Protein AF-A0A815PR39-F1 (afdb_monomer)

Sequence (270 aa):
MPTSNISSSNTIKFVFDDGIAIPYIIRFWVFLASNILSFICCLFVLYHFLFDPNLRRGLHNHVMIIILIICLITELTTIPWVTYLYLYEVVWIQTPIFYCNRPLYYFIPFCAYYSCIYDSAVFSLYEFMTGGILSSVLIGFGSTFLVLRVIIRKRHLQQQQIQWRKHRKMILQLLSVTSLFFILYLPPVILGTAYKLGLPSDVGVQYNTYASLFAYYITFLFPFTCLSTIPQLGTRIKNILRCRWRQQANVVHPEQWASRVPVVSRMNKQ

Secondary structure (DSSP, 8-state):
-------TTTTGGGGS-SS----HHHHHHHHHHHHHHHHHHHHHHHHHHHH-HHHHTSHHHHHHHHHHHHHHHHHHHHHHHHHHHHHH-------TT----SPP-TTSSSTTTT-GGGGSHHHHHHHIIIIIIIHHHHHHHHHHHHHHHHHHHHHHTTT-TTTHHHHHHHHHHHHHHHHHHHHHHHHHHHHHHHHHTT--TTTTHHHHHHHHHHHHHHHHHHHHHHHTT-TTHHHHHHHHHHHHHHHHHTSS-GGGSTT-----------

Mean predicted aligned error: 9.29 Å

Organism: NCBI:txid433720

Nearest PDB structures (foldseek):
  7mta-assembly1_R  TM=6.411E-01  e=2.362E-01  Bos taurus
  6cmo-assembly1_R  TM=4.638E-01  e=6.554E-02  Escherichia coli
  7x9c-assembly1_R  TM=4.173E-01  e=1.939E-01  Homo sapiens

pLDDT: mean 80.35, std 13.55, range [43.88, 96.88]

Radius of gyration: 29.01 Å; Cα contacts (8 Å, |Δi|>4): 139; chains: 1; bounding box: 107×72×62 Å

Structure (mmCIF, N/CA/C/O backbone):
data_AF-A0A815PR39-F1
#
_entry.id   AF-A0A815PR39-F1
#
loop_
_atom_site.group_PDB
_atom_site.id
_atom_site.type_symbol
_atom_site.label_atom_id
_atom_site.label_alt_id
_atom_site.label_comp_id
_atom_site.label_asym_id
_atom_site.label_entity_id
_atom_site.label_seq_id
_atom_site.pdbx_PDB_ins_code
_atom_site.Cartn_x
_atom_site.Cartn_y
_atom_site.Cartn_z
_atom_site.occupancy
_atom_site.B_iso_or_equiv
_atom_site.auth_seq_id
_atom_site.auth_comp_id
_atom_site.auth_asym_id
_atom_site.auth_atom_id
_atom_site.pdbx_PDB_model_num
ATOM 1 N N . MET A 1 1 ? 36.003 -17.959 -31.874 1.00 45.28 1 MET A N 1
ATOM 2 C CA . MET A 1 1 ? 34.584 -18.001 -31.458 1.00 45.28 1 MET A CA 1
ATOM 3 C C . MET A 1 1 ? 33.907 -16.751 -32.000 1.00 45.28 1 MET A C 1
ATOM 5 O O . MET A 1 1 ? 34.420 -15.673 -31.728 1.00 45.28 1 MET A O 1
ATOM 9 N N . PRO A 1 2 ? 32.860 -16.872 -32.830 1.00 43.88 2 PRO A N 1
ATOM 10 C CA . PRO A 1 2 ? 32.236 -15.727 -33.478 1.00 43.88 2 PRO A CA 1
ATOM 11 C C . PRO A 1 2 ? 31.328 -14.984 -32.492 1.00 43.88 2 PRO A C 1
ATOM 13 O O . PRO A 1 2 ? 30.408 -15.554 -31.913 1.00 43.88 2 PRO A O 1
ATOM 16 N N . THR A 1 3 ? 31.603 -13.697 -32.310 1.00 53.22 3 THR A N 1
ATOM 17 C CA . THR A 1 3 ? 30.747 -12.734 -31.617 1.00 53.22 3 THR A CA 1
ATOM 18 C C . THR A 1 3 ? 29.551 -12.414 -32.508 1.00 53.22 3 THR A C 1
ATOM 20 O O . THR A 1 3 ? 29.637 -11.588 -33.418 1.00 53.22 3 THR A O 1
ATOM 23 N N . SER A 1 4 ? 28.433 -13.100 -32.284 1.00 53.97 4 SER A N 1
ATOM 24 C CA . SER A 1 4 ? 27.158 -12.759 -32.905 1.00 53.97 4 SER A CA 1
ATOM 25 C C . SER A 1 4 ? 26.639 -11.449 -32.306 1.00 53.97 4 SER A C 1
ATOM 27 O O . SER A 1 4 ? 26.069 -11.436 -31.214 1.00 53.97 4 SER A O 1
ATOM 29 N N . ASN A 1 5 ? 26.844 -10.348 -33.030 1.00 53.16 5 ASN A N 1
ATOM 30 C CA . ASN A 1 5 ? 26.192 -9.062 -32.795 1.00 53.16 5 ASN A CA 1
ATOM 31 C C . ASN A 1 5 ? 24.695 -9.202 -33.101 1.00 53.16 5 ASN A C 1
ATOM 33 O O . ASN A 1 5 ? 24.234 -8.896 -34.198 1.00 53.16 5 ASN A O 1
ATOM 37 N N . ILE A 1 6 ? 23.942 -9.737 -32.142 1.00 54.34 6 ILE A N 1
ATOM 38 C CA . ILE A 1 6 ? 22.488 -9.837 -32.230 1.00 54.34 6 ILE A CA 1
ATOM 39 C C . ILE A 1 6 ? 21.919 -8.443 -31.975 1.00 54.34 6 ILE A C 1
ATOM 41 O O . ILE A 1 6 ? 22.106 -7.855 -30.912 1.00 54.34 6 ILE A O 1
ATOM 45 N N . SER A 1 7 ? 21.222 -7.923 -32.981 1.00 53.59 7 SER A N 1
ATOM 46 C CA . SER A 1 7 ? 20.451 -6.683 -32.983 1.00 53.59 7 SER A CA 1
ATOM 47 C C . SER A 1 7 ? 19.262 -6.749 -32.008 1.00 53.59 7 SER A C 1
ATOM 49 O O . SER A 1 7 ? 18.104 -6.800 -32.417 1.00 53.59 7 SER A O 1
ATOM 51 N N . SER A 1 8 ? 19.532 -6.747 -30.706 1.00 57.50 8 SER A N 1
ATOM 52 C CA . SER A 1 8 ? 18.538 -6.796 -29.621 1.00 57.50 8 SER A CA 1
ATOM 53 C C . SER A 1 8 ? 17.759 -5.486 -29.419 1.00 57.50 8 SER A C 1
ATOM 55 O O . SER A 1 8 ? 16.839 -5.431 -28.608 1.00 57.50 8 SER A O 1
ATOM 57 N N . SER A 1 9 ? 18.072 -4.437 -30.188 1.00 54.59 9 SER A N 1
ATOM 58 C CA . SER A 1 9 ? 17.423 -3.122 -30.067 1.00 54.59 9 SER A CA 1
ATOM 59 C C . SER A 1 9 ? 16.027 -3.050 -30.714 1.00 54.59 9 SER A C 1
ATOM 61 O O . SER A 1 9 ? 15.207 -2.225 -30.319 1.00 54.59 9 SER A O 1
ATOM 63 N N . ASN A 1 10 ? 15.708 -3.931 -31.673 1.00 54.38 10 ASN A N 1
ATOM 64 C CA . ASN A 1 10 ? 14.429 -3.869 -32.400 1.00 54.38 10 ASN A CA 1
ATOM 65 C C . ASN A 1 10 ? 13.302 -4.693 -31.754 1.00 54.38 10 ASN A C 1
ATOM 67 O O . ASN A 1 10 ? 12.133 -4.419 -32.010 1.00 54.38 10 ASN A O 1
ATOM 71 N N . THR A 1 11 ? 13.616 -5.660 -30.888 1.00 53.19 11 THR A N 1
ATOM 72 C CA . THR A 1 11 ? 12.606 -6.571 -30.319 1.00 53.19 11 THR A CA 1
ATOM 73 C C . THR A 1 11 ? 11.867 -5.974 -29.116 1.00 53.19 11 THR A C 1
ATOM 75 O O . THR A 1 11 ? 10.718 -6.321 -28.870 1.00 53.19 11 THR A O 1
ATOM 78 N N . ILE A 1 12 ? 12.475 -5.028 -28.388 1.00 53.72 12 ILE A N 1
ATOM 79 C CA . ILE A 1 12 ? 11.855 -4.427 -27.189 1.00 53.72 12 ILE A CA 1
ATOM 80 C C . ILE A 1 12 ? 10.767 -3.401 -27.558 1.00 53.72 12 ILE A C 1
ATOM 82 O O . ILE A 1 12 ? 9.824 -3.207 -26.794 1.00 53.72 12 ILE A O 1
ATOM 86 N N . LYS A 1 13 ? 10.833 -2.790 -28.753 1.00 52.19 13 LYS A N 1
ATOM 87 C CA . LYS A 1 13 ? 9.798 -1.849 -29.220 1.00 52.19 13 LYS A CA 1
ATOM 88 C C . LYS A 1 13 ? 8.432 -2.507 -29.454 1.00 52.19 13 LYS A C 1
ATOM 90 O O . LYS A 1 13 ? 7.426 -1.829 -29.320 1.00 52.19 13 LYS A O 1
ATOM 95 N N . PHE A 1 14 ? 8.383 -3.809 -29.742 1.00 48.28 14 PHE A N 1
ATOM 96 C CA . PHE A 1 14 ? 7.149 -4.484 -30.162 1.00 48.28 14 PHE A CA 1
ATOM 97 C C . PHE A 1 14 ? 6.220 -4.938 -29.025 1.00 48.28 14 PHE A C 1
ATOM 99 O O . PHE A 1 14 ? 5.083 -5.296 -29.296 1.00 48.28 14 PHE A O 1
ATOM 106 N N . VAL A 1 15 ? 6.653 -4.920 -27.760 1.00 55.50 15 VAL A N 1
ATOM 107 C CA . VAL A 1 15 ? 5.851 -5.470 -26.641 1.00 55.50 15 VAL A CA 1
ATOM 108 C C . VAL A 1 15 ? 4.961 -4.416 -25.955 1.00 55.50 15 VAL A C 1
ATOM 110 O O . VAL A 1 15 ? 4.147 -4.754 -25.099 1.00 55.50 15 VAL A O 1
ATOM 113 N N . PHE A 1 16 ? 5.083 -3.135 -26.322 1.00 56.03 16 PHE A N 1
ATOM 114 C CA . PHE A 1 16 ? 4.348 -2.034 -25.679 1.00 56.03 16 PHE A CA 1
ATOM 115 C C . PHE A 1 16 ? 3.345 -1.301 -26.590 1.00 56.03 16 PHE A C 1
ATOM 117 O O . PHE A 1 16 ? 2.686 -0.382 -26.107 1.00 56.03 16 PHE A O 1
ATOM 124 N N . ASP A 1 17 ? 3.188 -1.708 -27.855 1.00 56.34 17 ASP 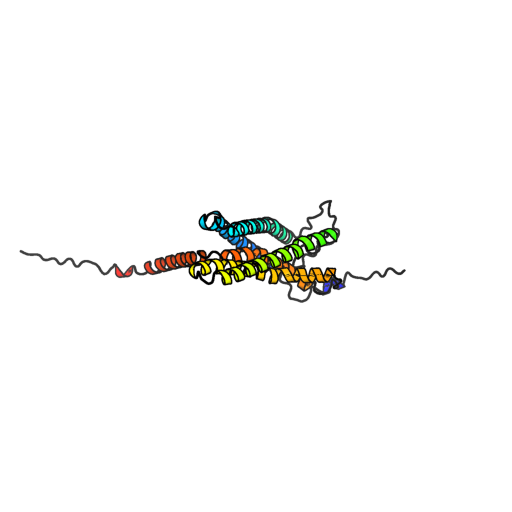A N 1
ATOM 125 C CA . ASP A 1 17 ? 2.319 -1.023 -28.834 1.00 56.34 17 ASP A CA 1
ATOM 126 C C . ASP A 1 17 ? 0.848 -1.505 -28.845 1.00 56.34 17 ASP A C 1
ATOM 128 O O . ASP A 1 17 ? 0.009 -0.945 -29.550 1.00 56.34 17 ASP A O 1
ATOM 132 N N . ASP A 1 18 ? 0.477 -2.483 -28.012 1.00 56.75 18 ASP A N 1
ATOM 133 C CA . ASP A 1 18 ? -0.888 -3.027 -27.976 1.00 56.75 18 ASP A CA 1
ATOM 134 C C . ASP A 1 18 ? -1.840 -2.179 -27.106 1.00 56.75 18 ASP A C 1
ATOM 136 O O . ASP A 1 18 ? -2.262 -2.584 -26.024 1.00 56.75 18 ASP A O 1
ATOM 140 N N . GLY A 1 19 ? -2.169 -0.967 -27.567 1.00 61.22 19 GLY A N 1
ATOM 141 C CA . GLY A 1 19 ? -3.478 -0.289 -27.437 1.00 61.22 19 GLY A CA 1
ATOM 142 C C . GLY A 1 19 ? -4.137 -0.013 -26.066 1.00 61.22 19 GLY A C 1
ATOM 143 O O . GLY A 1 19 ? -5.121 0.725 -26.033 1.00 61.22 19 GLY A O 1
ATOM 144 N N . ILE A 1 20 ? -3.658 -0.546 -24.936 1.00 71.12 20 ILE A N 1
ATOM 145 C CA . ILE A 1 20 ? -4.308 -0.440 -23.605 1.00 71.12 20 ILE A CA 1
ATOM 146 C C . ILE A 1 20 ? -3.321 0.083 -22.544 1.00 71.12 20 ILE A C 1
ATOM 148 O O . ILE A 1 20 ? -3.423 -0.173 -21.341 1.00 71.12 20 ILE A O 1
ATOM 152 N N . ALA A 1 21 ? -2.324 0.861 -22.957 1.00 76.31 21 ALA A N 1
ATOM 153 C CA . ALA A 1 21 ? -1.505 1.596 -22.006 1.00 76.31 21 ALA A CA 1
ATOM 154 C C . ALA A 1 21 ? -2.300 2.807 -21.487 1.00 76.31 21 ALA A C 1
ATOM 156 O O . ALA A 1 21 ? -2.490 3.787 -22.199 1.00 76.31 21 ALA A O 1
ATOM 157 N N . ILE A 1 22 ? -2.766 2.757 -20.228 1.00 81.00 22 ILE A N 1
ATOM 158 C CA . ILE A 1 22 ? -3.386 3.927 -19.572 1.00 81.00 22 ILE A CA 1
ATOM 159 C C . ILE A 1 22 ? -2.425 5.128 -19.698 1.00 81.00 22 ILE A C 1
ATOM 161 O O . ILE A 1 22 ? -1.282 4.997 -19.246 1.00 81.00 22 ILE A O 1
ATOM 165 N N . PRO A 1 23 ? -2.858 6.274 -20.255 1.00 84.75 23 PRO A N 1
ATOM 166 C CA . PRO A 1 23 ? -2.023 7.460 -20.400 1.00 84.75 23 PRO A CA 1
ATOM 167 C C . PRO A 1 23 ? -1.362 7.873 -19.081 1.00 84.75 23 PRO A C 1
ATOM 169 O O . PRO A 1 23 ? -2.007 7.867 -18.028 1.00 84.75 23 PRO A O 1
ATOM 172 N N . TYR A 1 24 ? -0.087 8.270 -19.138 1.00 80.69 24 TYR A N 1
ATOM 173 C CA . TYR A 1 24 ? 0.694 8.661 -17.956 1.00 80.69 24 TYR A CA 1
ATOM 174 C C . TYR A 1 24 ? -0.002 9.762 -17.142 1.00 80.69 24 TYR A C 1
ATOM 176 O O . TYR A 1 24 ? -0.041 9.694 -15.916 1.00 80.69 24 TYR A O 1
ATOM 184 N N . ILE A 1 25 ? -0.639 10.718 -17.827 1.00 84.94 25 ILE A N 1
ATOM 185 C CA . ILE A 1 25 ? -1.375 11.818 -17.206 1.00 84.94 25 ILE A CA 1
ATOM 186 C C . ILE A 1 25 ? -2.528 11.306 -16.333 1.00 84.94 25 ILE A C 1
ATOM 188 O O . ILE A 1 25 ? -2.707 11.767 -15.210 1.00 84.94 25 ILE A O 1
ATOM 192 N N . ILE A 1 26 ? -3.266 10.290 -16.793 1.00 88.38 26 ILE A N 1
ATOM 193 C CA . ILE A 1 26 ? -4.368 9.696 -16.027 1.00 88.38 26 ILE A CA 1
ATOM 194 C C . ILE A 1 26 ? -3.811 8.960 -14.807 1.00 88.38 26 ILE A C 1
ATOM 196 O O . ILE A 1 26 ? -4.327 9.135 -13.705 1.00 88.38 26 ILE A O 1
ATOM 200 N N . ARG A 1 27 ? -2.731 8.182 -14.974 1.00 84.06 27 ARG A N 1
ATOM 201 C CA . ARG A 1 27 ? -2.076 7.476 -13.856 1.00 84.06 27 ARG A CA 1
ATOM 202 C C . ARG A 1 27 ? -1.617 8.451 -12.776 1.00 84.06 27 ARG A C 1
ATOM 204 O O . ARG A 1 27 ? -1.904 8.224 -11.604 1.00 84.06 27 ARG A O 1
ATOM 211 N N . PHE A 1 28 ? -0.966 9.540 -13.179 1.00 86.38 28 PHE A N 1
ATOM 212 C CA . PHE A 1 28 ? -0.505 10.597 -12.285 1.00 86.38 28 PHE A CA 1
ATOM 213 C C . PHE A 1 28 ? -1.657 11.184 -11.463 1.00 86.38 28 PHE A C 1
ATOM 215 O O . PHE A 1 28 ? -1.599 11.174 -10.235 1.00 86.38 28 PHE A O 1
ATOM 222 N N . TRP A 1 29 ? -2.734 11.632 -12.118 1.00 91.06 29 TRP A N 1
ATOM 223 C CA . TRP A 1 29 ? -3.866 12.248 -11.418 1.00 91.06 29 TRP A CA 1
ATOM 224 C C . TRP A 1 29 ? -4.611 11.266 -10.515 1.00 91.06 29 TRP A C 1
ATOM 226 O O . TRP A 1 29 ? -4.984 11.633 -9.402 1.00 91.06 29 TRP A O 1
ATOM 236 N N . VAL A 1 30 ? -4.796 10.015 -10.950 1.00 90.12 30 VAL A N 1
ATOM 237 C CA . VAL A 1 30 ? -5.419 8.970 -10.122 1.00 90.12 30 VAL A CA 1
ATOM 238 C C . VAL A 1 30 ? -4.572 8.688 -8.881 1.00 90.12 30 VAL A C 1
ATOM 240 O O . VAL A 1 30 ? -5.118 8.596 -7.778 1.00 90.12 30 VAL A O 1
ATOM 243 N N . PHE A 1 31 ? -3.250 8.594 -9.032 1.00 87.19 31 PHE A N 1
ATOM 244 C CA . PHE A 1 31 ? -2.329 8.356 -7.921 1.00 87.19 31 PHE A CA 1
ATOM 245 C C . PHE A 1 31 ? -2.301 9.540 -6.949 1.00 87.19 31 PHE A C 1
ATOM 247 O O . PHE A 1 31 ? -2.437 9.346 -5.742 1.00 87.19 31 PHE A O 1
ATOM 254 N N . LEU A 1 32 ? -2.218 10.768 -7.469 1.00 91.06 32 LEU A N 1
ATOM 255 C CA . LEU A 1 32 ? -2.229 11.995 -6.674 1.00 91.06 32 LEU A CA 1
ATOM 256 C C . LEU A 1 32 ? -3.544 12.161 -5.900 1.00 91.06 32 LEU A C 1
ATOM 258 O O . LEU A 1 32 ? -3.524 12.409 -4.696 1.00 91.06 32 LEU A O 1
ATOM 262 N N . ALA A 1 33 ? -4.689 11.974 -6.561 1.00 94.06 33 ALA A N 1
ATOM 263 C CA . ALA A 1 33 ? -5.996 12.060 -5.913 1.00 94.06 33 ALA A CA 1
ATOM 264 C C . ALA A 1 33 ? -6.164 10.985 -4.826 1.00 94.06 33 ALA A C 1
ATOM 266 O O . ALA A 1 33 ? -6.628 11.287 -3.723 1.00 94.06 33 ALA A O 1
ATOM 267 N N . SER A 1 34 ? -5.737 9.748 -5.108 1.00 92.94 34 SER A N 1
ATOM 268 C CA . SER A 1 34 ? -5.759 8.647 -4.134 1.00 92.94 34 SER A CA 1
ATOM 269 C C . SER A 1 34 ? -4.857 8.937 -2.935 1.00 92.94 34 SER A C 1
ATOM 271 O O . SER A 1 34 ? -5.259 8.689 -1.799 1.00 92.94 34 SER A O 1
ATOM 273 N N . ASN A 1 35 ? -3.677 9.520 -3.163 1.00 92.06 35 ASN A N 1
ATOM 274 C CA . ASN A 1 35 ? -2.763 9.910 -2.097 1.00 92.06 35 ASN A CA 1
ATOM 275 C C . ASN A 1 35 ? -3.337 11.016 -1.212 1.00 92.06 35 ASN A C 1
ATOM 277 O O . ASN A 1 35 ? -3.326 10.861 0.004 1.00 92.06 35 ASN A O 1
ATOM 281 N N . ILE A 1 36 ? -3.887 12.088 -1.790 1.00 95.19 36 ILE A N 1
ATOM 282 C CA . ILE A 1 36 ? -4.497 13.178 -1.012 1.00 95.19 36 ILE A CA 1
ATOM 283 C C . ILE A 1 36 ? -5.632 12.632 -0.140 1.00 95.19 36 ILE A C 1
ATOM 285 O O . ILE A 1 36 ? -5.710 12.938 1.052 1.00 95.19 36 ILE A O 1
ATOM 289 N N . LEU A 1 37 ? -6.500 11.793 -0.713 1.00 95.94 37 LEU A N 1
ATOM 290 C CA . LEU A 1 37 ? -7.618 11.211 0.023 1.00 95.94 37 LEU A CA 1
ATOM 291 C C . LEU A 1 37 ? -7.136 10.273 1.141 1.00 95.94 37 LEU A C 1
ATOM 293 O O . LEU A 1 37 ? -7.650 10.343 2.261 1.00 95.94 37 LEU A O 1
ATOM 297 N N . SER A 1 38 ? -6.143 9.430 0.851 1.00 95.50 38 SER A N 1
ATOM 298 C CA . SER A 1 38 ? -5.523 8.536 1.832 1.00 95.50 38 SER A CA 1
ATOM 299 C C . SER A 1 38 ? -4.864 9.312 2.970 1.00 95.50 38 SER A C 1
ATOM 301 O O . SER A 1 38 ? -5.138 9.034 4.136 1.00 95.50 38 SER A O 1
ATOM 303 N N . PHE A 1 39 ? -4.107 10.361 2.649 1.00 95.75 39 PHE A N 1
ATOM 304 C CA . PHE A 1 39 ? -3.417 11.214 3.611 1.00 95.75 39 PHE A CA 1
ATOM 305 C C . PHE A 1 39 ? -4.396 11.909 4.562 1.00 95.75 39 PHE A C 1
ATOM 307 O O . PHE A 1 39 ? -4.245 11.838 5.785 1.00 95.75 39 PHE A O 1
ATOM 314 N N . ILE A 1 40 ? -5.459 12.517 4.021 1.00 96.69 40 ILE A N 1
ATOM 315 C CA . ILE A 1 40 ? -6.527 13.130 4.827 1.00 96.69 40 ILE A CA 1
ATOM 316 C C . ILE A 1 40 ? -7.181 12.075 5.729 1.00 96.69 40 ILE A C 1
ATOM 318 O O . ILE A 1 40 ? -7.402 12.324 6.919 1.00 96.69 40 ILE A O 1
ATOM 322 N N . CYS A 1 41 ? -7.467 10.886 5.191 1.00 96.31 41 CYS A N 1
ATOM 323 C CA . CYS A 1 41 ? -8.029 9.784 5.967 1.00 96.31 41 CYS A CA 1
ATOM 324 C C . CYS A 1 41 ? -7.074 9.332 7.082 1.00 96.31 41 CYS A C 1
ATOM 326 O O . CYS A 1 41 ? -7.510 9.123 8.215 1.00 96.31 41 CYS A O 1
ATOM 328 N N . CYS A 1 42 ? -5.779 9.212 6.794 1.00 96.12 42 CYS A N 1
ATOM 329 C CA . CYS A 1 42 ? -4.760 8.806 7.751 1.00 96.12 42 CYS A CA 1
ATOM 330 C C . CYS A 1 42 ? -4.645 9.822 8.891 1.00 96.12 42 CYS A C 1
ATOM 332 O O . CYS A 1 42 ? -4.736 9.433 10.056 1.00 96.12 42 CYS A O 1
ATOM 334 N N . LEU A 1 43 ? -4.560 11.120 8.578 1.00 96.88 43 LEU A N 1
ATOM 335 C CA . LEU A 1 43 ? -4.551 12.189 9.581 1.00 96.88 43 LEU A CA 1
ATOM 336 C C . LEU A 1 43 ? -5.812 12.174 10.446 1.00 96.88 43 LEU A C 1
ATOM 338 O O . LEU A 1 43 ? -5.718 12.279 11.668 1.00 96.88 43 LEU A O 1
ATOM 342 N N . PHE A 1 44 ? -6.986 12.005 9.837 1.00 95.81 44 PHE A N 1
ATOM 343 C CA . PHE A 1 44 ? -8.250 11.937 10.567 1.00 95.81 44 PHE A CA 1
ATOM 344 C C . PHE A 1 44 ? -8.298 10.744 11.533 1.00 95.81 44 PHE A C 1
ATOM 346 O O . PHE A 1 44 ? -8.659 10.891 12.705 1.00 95.81 44 PHE A O 1
ATOM 353 N N . VAL A 1 45 ? -7.921 9.555 11.055 1.00 94.81 45 VAL A N 1
ATOM 354 C CA . VAL A 1 45 ? -7.902 8.331 11.863 1.00 94.81 45 VAL A CA 1
ATOM 355 C C . VAL A 1 45 ? -6.869 8.453 12.983 1.00 94.81 45 VAL A C 1
ATOM 357 O O . VAL A 1 45 ? -7.191 8.179 14.141 1.00 94.81 45 VAL A O 1
ATOM 360 N N . LEU A 1 46 ? -5.658 8.914 12.669 1.00 95.56 46 LEU A N 1
ATOM 361 C CA . LEU A 1 46 ? -4.585 9.114 13.638 1.00 95.56 46 LEU A CA 1
ATOM 362 C C . LEU A 1 46 ? -4.983 10.141 14.705 1.00 95.56 46 LEU A C 1
ATOM 364 O O . LEU A 1 46 ? -4.830 9.868 15.894 1.00 95.56 46 LEU A O 1
ATOM 368 N N . TYR A 1 47 ? -5.578 11.268 14.304 1.00 95.56 47 TYR A N 1
ATOM 369 C CA . TYR A 1 47 ? -6.146 12.253 15.223 1.00 95.56 47 TYR A CA 1
ATOM 370 C C . TYR A 1 47 ? -7.157 11.597 16.170 1.00 95.56 47 TYR A C 1
ATOM 372 O O . TYR A 1 47 ? -7.048 11.731 17.387 1.00 95.56 47 TYR A O 1
ATOM 380 N N . HIS A 1 48 ? -8.102 10.810 15.651 1.00 93.44 48 HIS A N 1
ATOM 381 C CA . HIS A 1 48 ? -9.099 10.159 16.498 1.00 93.44 48 HIS A CA 1
ATOM 382 C C . HIS A 1 48 ? -8.476 9.147 17.479 1.00 93.44 48 HIS A C 1
ATOM 384 O O . HIS A 1 48 ? -8.918 9.048 18.627 1.00 93.44 48 HIS A O 1
ATOM 390 N N . PHE A 1 49 ? -7.463 8.386 17.060 1.00 92.56 49 PHE A N 1
ATOM 391 C CA . PHE A 1 49 ? -6.770 7.442 17.943 1.00 92.56 49 PHE A CA 1
ATOM 392 C C . PHE A 1 49 ? -5.922 8.137 19.009 1.00 92.56 49 PHE A C 1
ATOM 394 O O . PHE A 1 49 ? -5.848 7.653 20.141 1.00 92.56 49 PHE A O 1
ATOM 401 N N . LEU A 1 50 ? -5.294 9.261 18.663 1.00 94.62 50 LEU A N 1
ATOM 402 C CA . LEU A 1 50 ? -4.507 10.042 19.604 1.00 94.62 50 LEU A CA 1
ATOM 403 C C . LEU A 1 50 ? -5.424 10.749 20.601 1.00 94.62 50 LEU A C 1
ATOM 405 O O . LEU A 1 50 ? -5.247 10.571 21.800 1.00 94.62 50 LEU A O 1
ATOM 409 N N . PHE A 1 51 ? -6.426 11.501 20.159 1.00 95.31 51 PHE A N 1
ATOM 410 C CA . PHE A 1 51 ? -7.187 12.382 21.049 1.00 95.31 51 PHE A CA 1
ATOM 411 C C . PHE A 1 51 ? -8.300 11.695 21.851 1.00 95.31 51 PHE A C 1
ATOM 413 O O . PHE A 1 51 ? -8.710 12.249 22.868 1.00 95.31 51 PHE A O 1
ATOM 420 N N . ASP A 1 52 ? -8.764 10.494 21.482 1.00 92.06 52 ASP A N 1
ATOM 421 C CA . ASP A 1 52 ? -9.743 9.766 22.300 1.00 92.06 52 ASP A CA 1
ATOM 422 C C . ASP A 1 52 ? -9.044 8.905 23.378 1.00 92.06 52 ASP A C 1
ATOM 424 O O . ASP A 1 52 ? -8.465 7.852 23.070 1.00 92.06 52 ASP A O 1
ATOM 428 N N . PRO A 1 53 ? -9.110 9.293 24.669 1.00 91.94 53 PRO A N 1
ATOM 429 C CA . PRO A 1 53 ? -8.443 8.563 25.745 1.00 91.94 53 PRO A CA 1
ATOM 430 C C . PRO A 1 53 ? -9.006 7.148 25.934 1.00 91.94 53 PRO A C 1
ATOM 432 O O . PRO A 1 53 ? -8.298 6.268 26.430 1.00 91.94 53 PRO A O 1
ATOM 435 N N . ASN A 1 54 ? -10.254 6.894 25.525 1.00 89.50 54 ASN A N 1
ATOM 436 C CA . ASN A 1 54 ? -10.859 5.568 25.633 1.00 89.50 54 ASN A CA 1
ATOM 437 C C . ASN A 1 54 ? -10.308 4.609 24.578 1.00 89.50 54 ASN A C 1
ATOM 439 O O . ASN A 1 54 ? -10.183 3.411 24.847 1.00 89.50 54 ASN A O 1
ATOM 443 N N . LEU A 1 55 ? -9.967 5.120 23.390 1.00 86.62 55 LEU A N 1
ATOM 444 C CA . LEU A 1 55 ? -9.289 4.326 22.370 1.00 86.62 55 LEU A CA 1
ATOM 445 C C . LEU A 1 55 ? -7.837 4.078 22.783 1.00 86.62 55 LEU A C 1
ATOM 447 O O . LEU A 1 55 ? -7.371 2.946 22.687 1.00 86.62 55 LEU A O 1
ATOM 451 N N . ARG A 1 56 ? -7.133 5.071 23.328 1.00 89.44 56 ARG A N 1
ATOM 452 C CA . ARG A 1 56 ? -5.705 4.917 23.645 1.00 89.44 56 ARG A CA 1
ATOM 453 C C . ARG A 1 56 ? -5.395 3.786 24.638 1.00 89.44 56 ARG A C 1
ATOM 455 O O . ARG A 1 56 ? -4.369 3.144 24.507 1.00 89.44 56 ARG A O 1
ATOM 462 N N . ARG A 1 57 ? -6.287 3.474 25.587 1.00 89.94 57 ARG A N 1
ATOM 463 C CA . ARG A 1 57 ? -6.045 2.440 26.623 1.00 89.94 57 ARG A CA 1
ATOM 464 C C . ARG A 1 57 ? -5.943 0.999 26.096 1.00 89.94 57 ARG A C 1
ATOM 466 O O . ARG A 1 57 ? -5.545 0.107 26.840 1.00 89.94 57 ARG A O 1
ATOM 473 N N . GLY A 1 58 ? -6.341 0.728 24.853 1.00 85.56 58 GLY A N 1
ATOM 474 C CA . GLY A 1 58 ? -6.253 -0.615 24.276 1.00 85.56 58 GLY A CA 1
ATOM 475 C C . GLY A 1 58 ? -4.870 -0.898 23.689 1.00 85.56 58 GLY A C 1
ATOM 476 O O . GLY A 1 58 ? -4.467 -0.211 22.759 1.00 85.56 58 GLY A O 1
ATOM 477 N N . LEU A 1 59 ? -4.191 -1.967 24.130 1.00 80.25 59 LEU A N 1
ATOM 478 C CA . LEU A 1 59 ? -2.886 -2.380 23.577 1.00 80.25 59 LEU A CA 1
ATOM 479 C C . LEU A 1 59 ? -2.901 -2.502 22.043 1.00 80.25 59 LEU A C 1
ATOM 481 O O . LEU A 1 59 ? -1.978 -2.061 21.367 1.00 80.25 59 LEU A O 1
ATOM 485 N N . HIS A 1 60 ? -3.978 -3.052 21.477 1.00 82.12 60 HIS A N 1
ATOM 486 C CA . HIS A 1 60 ? -4.117 -3.156 20.025 1.00 82.12 60 HIS A CA 1
ATOM 487 C C . HIS A 1 60 ? -4.123 -1.789 19.329 1.00 82.12 60 HIS A C 1
ATOM 489 O O . HIS A 1 60 ? -3.554 -1.645 18.250 1.00 82.12 60 HIS A O 1
ATOM 495 N N . ASN A 1 61 ? -4.713 -0.778 19.964 1.00 87.31 61 ASN A N 1
ATOM 496 C CA . ASN A 1 61 ? -4.803 0.556 19.388 1.00 87.31 61 ASN A CA 1
ATOM 497 C C . ASN A 1 61 ? -3.421 1.219 19.320 1.00 87.31 61 ASN A C 1
ATOM 499 O O . ASN A 1 61 ? -3.172 1.957 18.377 1.00 87.31 61 ASN A O 1
ATOM 503 N N . HIS A 1 62 ? -2.488 0.885 20.221 1.00 90.56 62 HIS A N 1
ATOM 504 C CA . HIS A 1 62 ? -1.092 1.321 20.100 1.00 90.56 62 HIS A CA 1
ATOM 505 C C . HIS A 1 62 ? -0.404 0.751 18.859 1.00 90.56 62 HIS A C 1
ATOM 507 O O . HIS A 1 62 ? 0.252 1.495 18.137 1.00 90.56 62 HIS A O 1
ATOM 513 N N . VAL A 1 63 ? -0.593 -0.542 18.572 1.00 87.56 63 VAL A N 1
ATOM 514 C CA . VAL A 1 63 ? -0.046 -1.159 17.352 1.00 87.56 63 VAL A CA 1
ATOM 515 C C . VAL A 1 63 ? -0.621 -0.475 16.111 1.00 87.56 63 VAL A C 1
ATOM 517 O O . VAL A 1 63 ? 0.130 -0.121 15.209 1.00 87.56 63 VAL A O 1
ATOM 520 N N . MET A 1 64 ? -1.930 -0.204 16.092 1.00 89.38 64 MET A N 1
ATOM 521 C CA . MET A 1 64 ? -2.558 0.528 14.988 1.00 89.38 64 MET A CA 1
ATOM 522 C C . MET A 1 64 ? -2.008 1.951 14.836 1.00 89.38 64 MET A C 1
ATOM 524 O O . MET A 1 64 ? -1.767 2.375 13.713 1.00 89.38 64 MET A O 1
ATOM 528 N N . ILE A 1 65 ? -1.772 2.672 15.939 1.00 92.81 65 ILE A N 1
ATOM 529 C CA . ILE A 1 65 ? -1.159 4.011 15.917 1.00 92.81 65 ILE A CA 1
ATOM 530 C C . ILE A 1 65 ? 0.246 3.952 15.311 1.00 92.81 65 ILE A C 1
ATOM 532 O O . ILE A 1 65 ? 0.553 4.755 14.437 1.00 92.81 65 ILE A O 1
ATOM 536 N N . ILE A 1 66 ? 1.080 2.997 15.735 1.00 91.12 66 ILE A N 1
ATOM 537 C CA . ILE A 1 66 ? 2.443 2.839 15.207 1.00 91.12 66 ILE A CA 1
ATOM 538 C C . ILE A 1 66 ? 2.400 2.543 13.705 1.00 91.12 66 ILE A C 1
ATOM 540 O O . ILE A 1 66 ? 3.103 3.199 12.941 1.00 91.12 66 ILE A O 1
ATOM 544 N N . ILE A 1 67 ? 1.541 1.614 13.270 1.00 89.75 67 ILE A N 1
ATOM 545 C CA . ILE A 1 67 ? 1.399 1.289 11.844 1.00 89.75 67 ILE A CA 1
ATOM 546 C C . ILE A 1 67 ? 0.914 2.514 11.056 1.00 89.75 67 ILE A C 1
ATOM 548 O O . ILE A 1 67 ? 1.478 2.809 10.011 1.00 89.75 67 ILE A O 1
ATOM 552 N N . LEU A 1 68 ? -0.066 3.271 11.562 1.00 92.38 68 LEU A N 1
ATOM 553 C CA . LEU A 1 68 ? -0.546 4.496 10.907 1.00 92.38 68 LEU A CA 1
ATOM 554 C C . LEU A 1 68 ? 0.538 5.577 10.805 1.00 92.38 68 LEU A C 1
ATOM 556 O O . LEU A 1 68 ? 0.607 6.256 9.787 1.00 92.38 68 LEU A O 1
ATOM 560 N N . ILE A 1 69 ? 1.396 5.731 11.819 1.00 93.69 69 ILE A N 1
ATOM 561 C CA . ILE A 1 69 ? 2.536 6.660 11.765 1.00 93.69 69 ILE A CA 1
ATOM 562 C C . ILE A 1 69 ? 3.538 6.214 10.698 1.00 93.69 69 ILE A C 1
ATOM 564 O O . ILE A 1 69 ? 3.991 7.043 9.914 1.00 93.69 69 ILE A O 1
ATOM 568 N N . ILE A 1 70 ? 3.856 4.918 10.633 1.00 89.75 70 ILE A N 1
ATOM 569 C CA . ILE A 1 70 ? 4.736 4.373 9.592 1.00 89.75 70 ILE A CA 1
ATOM 570 C C . ILE A 1 70 ? 4.124 4.622 8.209 1.00 89.75 70 ILE A C 1
ATOM 572 O O . ILE A 1 70 ? 4.806 5.168 7.348 1.00 89.75 70 ILE A O 1
ATOM 576 N N . CYS A 1 71 ? 2.835 4.319 8.017 1.00 91.25 71 CYS A N 1
ATOM 577 C CA . CYS A 1 71 ? 2.125 4.606 6.769 1.00 91.25 71 CYS A CA 1
ATOM 578 C C . CYS A 1 71 ? 2.186 6.094 6.409 1.00 91.25 71 CYS A C 1
ATOM 580 O O . CYS A 1 71 ? 2.480 6.418 5.265 1.00 91.25 71 CYS A O 1
ATOM 582 N N . LEU A 1 72 ? 1.975 6.994 7.373 1.00 93.75 72 LEU A N 1
ATOM 583 C CA . LEU A 1 72 ? 2.049 8.438 7.151 1.00 93.75 72 LEU A CA 1
ATOM 584 C C . LEU A 1 72 ? 3.453 8.881 6.713 1.00 93.75 72 LEU A C 1
ATOM 586 O O . LEU A 1 72 ? 3.582 9.692 5.800 1.00 93.75 72 LEU A O 1
ATOM 590 N N . ILE A 1 73 ? 4.507 8.338 7.331 1.00 92.38 73 ILE A N 1
ATOM 591 C CA . ILE A 1 73 ? 5.897 8.613 6.937 1.00 92.38 73 ILE A CA 1
ATOM 592 C C . ILE A 1 73 ? 6.152 8.101 5.517 1.00 92.38 73 ILE A C 1
ATOM 594 O O . ILE A 1 73 ? 6.723 8.825 4.703 1.00 92.38 73 ILE A O 1
ATOM 598 N N . THR A 1 74 ? 5.711 6.884 5.194 1.00 89.25 74 THR A N 1
ATOM 599 C CA . THR A 1 74 ? 5.832 6.320 3.843 1.00 89.25 74 THR A CA 1
ATOM 600 C C . THR A 1 74 ? 5.079 7.170 2.820 1.00 89.25 74 THR A C 1
ATOM 602 O O . THR A 1 74 ? 5.626 7.475 1.763 1.00 89.25 74 THR A O 1
ATOM 605 N N . GLU A 1 75 ? 3.867 7.631 3.129 1.00 91.00 75 GLU A N 1
ATOM 606 C CA . GLU A 1 75 ? 3.114 8.519 2.240 1.00 91.00 75 GLU A CA 1
ATOM 607 C C . GLU A 1 75 ? 3.802 9.872 2.049 1.00 91.00 75 GLU A C 1
ATOM 609 O O . GLU A 1 75 ? 3.841 10.372 0.932 1.00 91.00 75 GLU A O 1
ATOM 614 N N . LEU A 1 76 ? 4.383 10.454 3.099 1.00 92.12 76 LEU A N 1
ATOM 615 C CA . LEU A 1 76 ? 5.068 11.749 3.023 1.00 92.12 76 LEU A CA 1
ATOM 616 C C . LEU A 1 76 ? 6.438 11.686 2.342 1.00 92.12 76 LEU A C 1
ATOM 618 O O . LEU A 1 76 ? 6.913 12.701 1.843 1.00 92.12 76 LEU A O 1
ATOM 622 N N . THR A 1 77 ? 7.091 10.526 2.336 1.00 88.62 77 THR A N 1
ATOM 623 C CA . THR A 1 77 ? 8.445 10.380 1.783 1.00 88.62 77 THR A CA 1
ATOM 624 C C . THR A 1 77 ? 8.418 9.741 0.402 1.00 88.62 77 THR A C 1
ATOM 626 O O . THR A 1 77 ? 8.912 10.319 -0.563 1.00 88.62 77 THR A O 1
ATOM 629 N N . THR A 1 78 ? 7.802 8.567 0.276 1.00 84.69 78 THR A N 1
ATOM 630 C CA . THR A 1 78 ? 7.842 7.762 -0.947 1.00 84.69 78 THR A CA 1
ATOM 631 C C . THR A 1 78 ? 6.990 8.365 -2.056 1.00 84.69 78 THR A C 1
ATOM 633 O O . THR A 1 78 ? 7.390 8.339 -3.216 1.00 84.69 78 THR A O 1
ATOM 636 N N . ILE A 1 79 ? 5.823 8.929 -1.739 1.00 84.69 79 ILE A N 1
ATOM 637 C CA . ILE A 1 79 ? 4.895 9.384 -2.782 1.00 84.69 79 ILE A CA 1
ATOM 638 C C . ILE A 1 79 ? 5.320 10.709 -3.404 1.00 84.69 79 ILE A C 1
ATOM 640 O O . ILE A 1 79 ? 5.339 10.768 -4.633 1.00 84.69 79 ILE A O 1
ATOM 644 N N . PRO A 1 80 ? 5.724 11.743 -2.643 1.00 87.19 80 PRO A N 1
ATOM 645 C CA . PRO A 1 80 ? 6.328 12.931 -3.227 1.00 87.19 80 PRO A CA 1
ATOM 646 C C . PRO A 1 80 ? 7.560 12.591 -4.055 1.00 87.19 80 PRO A C 1
ATOM 648 O O . PRO A 1 80 ? 7.708 13.141 -5.138 1.00 87.19 80 PRO A O 1
ATOM 651 N N . TRP A 1 81 ? 8.376 11.627 -3.613 1.00 82.25 81 TRP A N 1
ATOM 652 C CA . TRP A 1 81 ? 9.521 11.148 -4.385 1.00 82.25 81 TRP A CA 1
ATOM 653 C C . TRP A 1 81 ? 9.102 10.554 -5.738 1.00 82.25 81 TRP A C 1
ATOM 655 O O . TRP A 1 81 ? 9.572 10.994 -6.784 1.00 82.25 81 TRP A O 1
ATOM 665 N N . VAL A 1 82 ? 8.161 9.606 -5.742 1.00 79.56 82 VAL A N 1
ATOM 666 C CA . VAL A 1 82 ? 7.643 8.981 -6.974 1.00 79.56 82 VAL A CA 1
ATOM 667 C C . VAL A 1 82 ? 6.932 10.003 -7.873 1.00 79.56 82 VAL A C 1
ATOM 669 O O . VAL A 1 82 ? 7.114 9.999 -9.086 1.00 79.56 82 VAL A O 1
ATOM 672 N N . THR A 1 83 ? 6.153 10.914 -7.292 1.00 81.88 83 THR A N 1
ATOM 673 C CA . THR A 1 83 ? 5.401 11.956 -8.013 1.00 81.88 83 THR A CA 1
ATOM 674 C C . THR A 1 83 ? 6.338 12.992 -8.633 1.00 81.88 83 THR A C 1
ATOM 676 O O . THR A 1 83 ? 6.136 13.400 -9.774 1.00 81.88 83 THR A O 1
ATOM 679 N N . TYR A 1 84 ? 7.390 13.383 -7.913 1.00 82.12 84 TYR A N 1
ATOM 680 C CA . TYR A 1 84 ? 8.444 14.261 -8.413 1.00 82.12 84 TYR A CA 1
ATOM 681 C C . TYR A 1 84 ? 9.150 13.638 -9.623 1.00 82.12 84 TYR A C 1
ATOM 683 O O . TYR A 1 84 ? 9.329 14.312 -10.637 1.00 82.12 84 TYR A O 1
ATOM 691 N N . LEU A 1 85 ? 9.459 12.335 -9.562 1.00 73.94 85 LEU A N 1
ATOM 692 C CA . LEU A 1 85 ? 10.024 11.595 -10.695 1.00 73.94 85 LEU A CA 1
ATOM 693 C C . LEU A 1 85 ? 9.091 11.581 -11.919 1.00 73.94 85 LEU A C 1
ATOM 695 O O . LEU A 1 85 ? 9.576 11.682 -13.042 1.00 73.94 85 LEU A O 1
ATOM 699 N N . TYR A 1 86 ? 7.770 11.493 -11.722 1.00 73.44 86 TYR A N 1
ATOM 700 C CA . TYR A 1 86 ? 6.800 11.582 -12.823 1.00 73.44 86 TYR A CA 1
ATOM 701 C C . TYR A 1 86 ? 6.704 12.981 -13.440 1.00 73.44 86 TYR A C 1
ATOM 703 O O . TYR A 1 86 ? 6.511 13.086 -14.646 1.00 73.44 86 TYR A O 1
ATOM 711 N N . LEU A 1 87 ? 6.795 14.044 -12.634 1.00 80.50 87 LEU A N 1
ATOM 712 C CA . LEU A 1 87 ? 6.573 15.414 -13.106 1.00 80.50 87 LEU A CA 1
ATOM 713 C C . LEU A 1 87 ? 7.753 15.951 -13.917 1.00 80.50 87 LEU A C 1
ATOM 715 O O . LEU A 1 87 ? 7.559 16.658 -14.901 1.00 80.50 87 LEU A O 1
ATOM 719 N N . TYR A 1 88 ? 8.971 15.666 -13.464 1.00 76.19 88 TYR A N 1
ATOM 720 C CA . TYR A 1 88 ? 10.148 16.327 -14.008 1.00 76.19 88 TYR A CA 1
ATOM 721 C C . TYR A 1 88 ? 10.754 15.596 -15.203 1.00 76.19 88 TYR A C 1
ATOM 723 O O . TYR A 1 88 ? 11.583 16.189 -15.878 1.00 76.19 88 TYR A O 1
ATOM 731 N N . GLU A 1 89 ? 10.397 14.334 -15.464 1.00 66.12 89 GLU A N 1
ATOM 732 C CA . GLU A 1 89 ? 11.061 13.473 -16.463 1.00 66.12 89 GLU A CA 1
ATOM 733 C C . GLU A 1 89 ? 12.603 13.451 -16.339 1.00 66.12 89 GLU A C 1
ATOM 735 O O . GLU A 1 89 ? 13.292 12.885 -17.184 1.00 66.12 89 GLU A O 1
ATOM 740 N N . VAL A 1 90 ? 13.200 14.042 -15.296 1.00 55.69 90 VAL A N 1
ATOM 741 C CA . VAL A 1 90 ? 14.647 14.236 -15.238 1.00 55.69 90 VAL A CA 1
ATOM 742 C C . VAL A 1 90 ? 15.313 13.032 -14.580 1.00 55.69 90 VAL A C 1
ATOM 744 O O . VAL A 1 90 ? 14.925 12.582 -13.501 1.00 55.69 90 VAL A O 1
ATOM 747 N N . VAL A 1 91 ? 16.368 12.562 -15.249 1.00 54.06 91 VAL A N 1
ATOM 748 C CA . VAL A 1 91 ? 17.327 11.514 -14.871 1.00 54.06 91 VAL A CA 1
ATOM 749 C C . VAL A 1 91 ? 18.164 11.944 -13.654 1.00 54.06 91 VAL A C 1
ATOM 751 O O . VAL A 1 91 ? 19.390 12.003 -13.702 1.00 54.06 91 VAL A O 1
ATOM 754 N N . TRP A 1 92 ? 17.545 12.308 -12.536 1.00 47.94 92 TRP A N 1
ATOM 755 C CA . TRP A 1 92 ? 18.305 12.563 -11.315 1.00 47.94 92 TRP A CA 1
ATOM 756 C C . TRP A 1 92 ? 18.540 11.239 -10.607 1.00 47.94 92 TRP A C 1
ATOM 758 O O . TRP A 1 92 ? 17.709 10.810 -9.822 1.00 47.94 92 TRP A O 1
ATOM 768 N N . ILE A 1 93 ? 19.657 10.591 -10.932 1.00 50.97 93 ILE A N 1
ATOM 769 C CA . ILE A 1 93 ? 20.638 10.055 -9.977 1.00 50.97 93 ILE A CA 1
ATOM 770 C C . ILE A 1 93 ? 21.916 9.823 -10.803 1.00 50.97 93 ILE A C 1
ATOM 772 O O . ILE A 1 93 ? 22.230 8.725 -11.245 1.00 50.97 93 ILE A O 1
ATOM 776 N N . GLN A 1 94 ? 22.673 10.895 -11.031 1.00 47.59 94 GLN A N 1
ATOM 777 C CA . GLN A 1 94 ? 24.130 10.783 -11.074 1.00 47.59 94 GLN A CA 1
ATOM 778 C C . GLN A 1 94 ? 24.633 11.025 -9.650 1.00 47.59 94 GLN A C 1
ATOM 780 O O . GLN A 1 94 ? 25.300 12.017 -9.370 1.00 47.59 94 GLN A O 1
ATOM 785 N N . THR A 1 95 ? 24.253 10.167 -8.699 1.00 57.56 95 THR A N 1
ATOM 786 C CA . THR A 1 95 ? 25.028 10.128 -7.457 1.00 57.56 95 THR A CA 1
ATOM 787 C C . THR A 1 95 ? 26.325 9.383 -7.775 1.00 57.56 95 THR A C 1
ATOM 789 O O . THR A 1 95 ? 26.287 8.381 -8.493 1.00 57.56 95 THR A O 1
ATOM 792 N N . PRO A 1 96 ? 27.483 9.827 -7.260 1.00 59.34 96 PRO A N 1
ATOM 793 C CA . PRO A 1 96 ? 28.772 9.190 -7.549 1.00 59.34 96 PRO A CA 1
ATOM 794 C C . PRO A 1 96 ? 28.835 7.714 -7.116 1.00 59.34 96 PRO A C 1
ATOM 796 O O . PRO A 1 96 ? 29.728 6.987 -7.530 1.00 59.34 96 PRO A O 1
ATOM 799 N N . ILE A 1 97 ? 27.874 7.265 -6.303 1.00 61.28 97 ILE A N 1
ATOM 800 C CA . ILE A 1 97 ? 27.772 5.901 -5.781 1.00 61.28 97 ILE A CA 1
ATOM 801 C C . ILE A 1 97 ? 27.089 4.956 -6.792 1.00 61.28 97 ILE A C 1
ATOM 803 O O . ILE A 1 97 ? 27.377 3.763 -6.794 1.00 61.28 97 ILE A O 1
ATOM 807 N N . PHE A 1 98 ? 26.224 5.463 -7.681 1.00 64.12 98 PHE A N 1
ATOM 808 C CA . PHE A 1 98 ? 25.449 4.642 -8.622 1.00 64.12 98 PHE A CA 1
ATOM 809 C C . PHE A 1 98 ? 25.475 5.246 -10.031 1.00 64.12 98 PHE A C 1
ATOM 811 O O . PHE A 1 98 ? 24.495 5.820 -10.502 1.00 64.12 98 PHE A O 1
ATOM 818 N N . TYR A 1 99 ? 26.612 5.117 -10.719 1.00 67.12 99 TYR A N 1
ATOM 819 C CA . TYR A 1 99 ? 26.734 5.536 -12.115 1.00 67.12 99 TYR A CA 1
ATOM 820 C C . TYR A 1 99 ? 25.937 4.589 -13.028 1.00 67.12 99 TYR A C 1
ATOM 822 O O . TYR A 1 99 ? 26.372 3.481 -13.340 1.00 67.12 99 TYR A O 1
ATOM 830 N N . CYS A 1 100 ? 24.743 5.017 -13.436 1.00 71.19 100 CYS A N 1
ATOM 831 C CA . CYS A 1 100 ? 23.859 4.273 -14.330 1.00 71.19 100 CYS A CA 1
ATOM 832 C C . CYS A 1 100 ? 23.894 4.890 -15.731 1.00 71.19 100 CYS A C 1
ATOM 834 O O . CYS A 1 100 ? 23.347 5.967 -15.939 1.00 71.19 100 CYS A O 1
ATOM 836 N N . ASN A 1 101 ? 24.507 4.212 -16.707 1.00 74.06 101 ASN A N 1
ATOM 837 C CA . ASN A 1 101 ? 24.569 4.695 -18.096 1.00 74.06 101 ASN A CA 1
ATOM 838 C C . ASN A 1 101 ? 23.406 4.182 -18.974 1.00 74.06 101 ASN A C 1
ATOM 840 O O . ASN A 1 101 ? 23.521 4.128 -20.197 1.00 74.06 101 ASN A O 1
ATOM 844 N N . ARG A 1 102 ? 22.301 3.717 -18.370 1.00 70.62 102 ARG A N 1
ATOM 845 C CA . ARG A 1 102 ? 21.144 3.205 -19.121 1.00 70.62 102 ARG A CA 1
ATOM 846 C C . ARG A 1 102 ? 20.070 4.288 -19.259 1.00 70.62 102 ARG A C 1
ATOM 848 O O . ARG A 1 102 ? 19.784 4.965 -18.272 1.00 70.62 102 ARG A O 1
ATOM 855 N N . PRO A 1 103 ? 19.447 4.437 -20.443 1.00 69.06 103 PRO A N 1
ATOM 856 C CA . PRO A 1 103 ? 18.316 5.342 -20.603 1.00 69.06 103 PRO A CA 1
ATOM 857 C C . PRO A 1 103 ? 17.149 4.878 -19.720 1.00 69.06 103 PRO A C 1
ATOM 859 O O . PRO A 1 103 ? 16.826 3.689 -19.678 1.00 69.06 103 PRO A O 1
ATOM 862 N N . LEU A 1 104 ? 16.524 5.814 -19.003 1.00 64.44 104 LEU A N 1
ATOM 863 C CA . LEU A 1 104 ? 15.326 5.541 -18.212 1.00 64.44 104 LEU A CA 1
ATOM 864 C C . LEU A 1 104 ? 14.121 5.368 -19.149 1.00 64.44 104 LEU A C 1
ATOM 866 O O . LEU A 1 104 ? 13.851 6.214 -19.998 1.00 64.44 104 LEU A O 1
ATOM 870 N N . TYR A 1 105 ? 13.384 4.267 -18.991 1.00 67.25 105 TYR A N 1
ATOM 871 C CA . TYR A 1 105 ? 12.162 3.996 -19.750 1.00 67.25 105 TYR A CA 1
ATOM 872 C C . TYR A 1 105 ? 10.937 4.524 -18.988 1.00 67.25 105 TYR A C 1
ATOM 874 O O . TYR A 1 105 ? 10.414 3.852 -18.101 1.00 67.25 105 TYR A O 1
ATOM 882 N N . TYR A 1 106 ? 10.457 5.716 -19.350 1.00 62.81 106 TYR A N 1
ATOM 883 C CA . TYR A 1 106 ? 9.301 6.373 -18.710 1.00 62.81 106 TYR A CA 1
ATOM 884 C C . TYR A 1 106 ? 7.939 5.760 -19.078 1.00 62.81 106 TYR A C 1
ATOM 886 O O . TYR A 1 106 ? 6.933 6.032 -18.430 1.00 62.81 106 TYR A O 1
ATOM 894 N N . PHE A 1 107 ? 7.887 4.906 -20.103 1.00 65.00 107 PHE A N 1
ATOM 895 C CA . PHE A 1 107 ? 6.643 4.273 -20.564 1.00 65.00 107 PHE A CA 1
ATOM 896 C C . PHE A 1 107 ? 6.138 3.162 -19.633 1.00 65.00 107 PHE A C 1
ATOM 898 O O . PHE A 1 107 ? 4.984 2.731 -19.725 1.00 65.00 107 PHE A O 1
ATOM 905 N N . ILE A 1 108 ? 6.986 2.698 -18.716 1.00 68.69 108 ILE A N 1
ATOM 906 C CA . ILE A 1 108 ? 6.648 1.621 -17.796 1.00 68.69 108 ILE A CA 1
ATOM 907 C C . ILE A 1 108 ? 5.749 2.192 -16.681 1.00 68.69 108 ILE A C 1
ATOM 909 O O . ILE A 1 108 ? 6.073 3.236 -16.119 1.00 68.69 108 ILE A O 1
ATOM 913 N N . PRO A 1 109 ? 4.631 1.525 -16.319 1.00 65.81 109 PRO A N 1
ATOM 914 C CA . PRO A 1 109 ? 3.716 1.949 -15.249 1.00 65.81 109 PRO A CA 1
ATOM 915 C C . PRO A 1 109 ? 4.347 2.230 -13.886 1.00 65.81 109 PRO A C 1
ATOM 917 O O . PRO A 1 109 ? 3.686 2.799 -13.021 1.00 65.81 109 PRO A O 1
ATOM 920 N N . PHE A 1 110 ? 5.595 1.816 -13.696 1.00 66.56 110 PHE A N 1
ATOM 921 C CA . PHE A 1 110 ? 6.385 2.108 -12.525 1.00 66.56 110 PHE A CA 1
ATOM 922 C C . PHE A 1 110 ? 7.677 2.812 -12.953 1.00 66.56 110 PHE A C 1
ATOM 924 O O . PHE A 1 110 ? 8.622 2.174 -13.431 1.00 66.56 110 PHE A O 1
ATOM 931 N N . CYS A 1 111 ? 7.702 4.143 -12.806 1.00 60.66 111 CYS A N 1
ATOM 932 C CA . CYS A 1 111 ? 8.918 4.926 -13.009 1.00 60.66 111 CYS A CA 1
ATOM 933 C C . CYS A 1 111 ? 10.041 4.352 -12.137 1.00 60.66 111 CYS A C 1
ATOM 935 O O . CYS A 1 111 ? 9.858 4.137 -10.942 1.00 60.66 111 CYS A O 1
ATOM 937 N N . ALA A 1 112 ? 11.203 4.114 -12.749 1.00 56.56 112 ALA A N 1
ATOM 938 C CA . ALA A 1 112 ? 12.397 3.601 -12.080 1.00 56.56 112 ALA A CA 1
ATOM 939 C C . ALA A 1 112 ? 12.341 2.117 -11.628 1.00 56.56 112 ALA A C 1
ATOM 941 O O . ALA A 1 112 ? 13.213 1.693 -10.868 1.00 56.56 112 ALA A O 1
ATOM 942 N N . TYR A 1 113 ? 11.406 1.296 -12.146 1.00 61.97 113 TYR A N 1
ATOM 943 C CA . TYR A 1 113 ? 11.414 -0.167 -11.918 1.00 61.97 113 TYR A CA 1
ATOM 944 C C . TYR A 1 113 ? 12.758 -0.808 -12.294 1.00 61.97 113 TYR A C 1
ATOM 946 O O . TYR A 1 113 ? 13.316 -1.609 -11.554 1.00 61.97 113 TYR A O 1
ATOM 954 N N . TYR A 1 114 ? 13.317 -0.381 -13.427 1.00 64.25 114 TYR A N 1
ATOM 955 C CA . TYR A 1 114 ? 14.645 -0.775 -13.896 1.00 64.25 114 TYR A CA 1
ATOM 956 C C . TYR A 1 114 ? 15.705 0.258 -13.508 1.00 64.25 114 TYR A C 1
ATOM 958 O O . TYR A 1 114 ? 16.528 0.665 -14.327 1.00 64.25 114 TYR A O 1
ATOM 966 N N . SER A 1 115 ? 15.680 0.725 -12.260 1.00 67.94 115 SER A N 1
ATOM 967 C CA . SER A 1 115 ? 16.812 1.490 -11.737 1.00 67.94 115 SER A CA 1
ATOM 968 C C . SER A 1 115 ? 18.054 0.606 -11.725 1.00 67.94 115 SER A C 1
ATOM 970 O O . SER A 1 115 ? 17.974 -0.543 -11.297 1.00 67.94 115 SER A O 1
ATOM 972 N N . CYS A 1 116 ? 19.223 1.143 -12.088 1.00 74.50 116 CYS A N 1
ATOM 973 C CA . CYS A 1 116 ? 20.490 0.411 -11.940 1.00 74.50 116 CYS A CA 1
ATOM 974 C C . CYS A 1 116 ? 20.764 -0.049 -10.496 1.00 74.50 116 CYS A C 1
ATOM 976 O O . CYS A 1 116 ? 21.559 -0.955 -10.279 1.00 74.50 116 CYS A O 1
ATOM 978 N N . ILE A 1 117 ? 20.080 0.532 -9.506 1.00 73.62 117 ILE A N 1
ATOM 979 C CA . ILE A 1 117 ? 20.086 0.061 -8.116 1.00 73.62 117 ILE A CA 1
ATOM 980 C C . ILE A 1 117 ? 19.671 -1.422 -8.025 1.00 73.62 117 ILE A C 1
ATOM 982 O O . ILE A 1 117 ? 20.267 -2.177 -7.259 1.00 73.62 117 ILE A O 1
ATOM 986 N N . TYR A 1 118 ? 18.718 -1.862 -8.853 1.00 75.38 118 TYR A N 1
ATOM 987 C CA . TYR A 1 118 ? 18.262 -3.253 -8.910 1.00 75.38 118 TYR A CA 1
ATOM 988 C C . TYR A 1 118 ? 19.175 -4.181 -9.718 1.00 75.38 118 TYR A C 1
ATOM 990 O O . TYR A 1 118 ? 19.010 -5.397 -9.633 1.00 75.38 118 TYR A O 1
ATOM 998 N N . ASP A 1 119 ? 20.150 -3.640 -10.459 1.00 80.44 119 ASP A N 1
ATOM 999 C CA . ASP A 1 119 ? 21.166 -4.447 -11.154 1.00 80.44 119 ASP A CA 1
ATOM 1000 C C . ASP A 1 119 ? 22.111 -5.111 -10.134 1.00 80.44 119 ASP A C 1
ATOM 1002 O O . ASP A 1 119 ? 22.649 -6.196 -10.357 1.00 80.44 119 ASP A O 1
ATOM 1006 N N . SER A 1 120 ? 22.247 -4.510 -8.943 1.00 85.88 120 SER A N 1
ATOM 1007 C CA . SER A 1 120 ? 22.879 -5.173 -7.807 1.00 85.88 120 SER A CA 1
ATOM 1008 C C . SER A 1 120 ? 21.994 -6.310 -7.296 1.00 85.88 120 SER A C 1
ATOM 1010 O O . SER A 1 120 ? 20.989 -6.096 -6.609 1.00 85.88 120 SER A O 1
ATOM 1012 N N . ALA A 1 121 ? 22.418 -7.546 -7.567 1.00 87.94 121 ALA A N 1
ATOM 1013 C CA . ALA A 1 121 ? 21.762 -8.751 -7.067 1.00 87.94 121 ALA A CA 1
ATOM 1014 C C . ALA A 1 121 ? 21.610 -8.744 -5.535 1.00 87.94 121 ALA A C 1
ATOM 1016 O O . ALA A 1 121 ? 20.605 -9.233 -5.023 1.00 87.94 121 ALA A O 1
ATOM 1017 N N . VAL A 1 122 ? 22.570 -8.151 -4.814 1.00 88.94 122 VAL A N 1
ATOM 1018 C CA . VAL A 1 122 ? 22.546 -8.041 -3.348 1.00 88.94 122 VAL A CA 1
ATOM 1019 C C . VAL A 1 122 ? 21.413 -7.130 -2.888 1.00 88.94 122 VAL A C 1
ATOM 1021 O O . VAL A 1 122 ? 20.651 -7.513 -2.004 1.00 88.94 122 VAL A O 1
ATOM 1024 N N . PHE A 1 123 ? 21.267 -5.953 -3.503 1.00 86.38 123 PHE A N 1
ATOM 1025 C CA . PHE A 1 123 ? 20.212 -5.009 -3.136 1.00 86.38 123 PHE A CA 1
ATOM 1026 C C . PHE A 1 123 ? 18.828 -5.553 -3.506 1.00 86.38 123 PHE A C 1
ATOM 1028 O O . PHE A 1 123 ? 17.928 -5.569 -2.667 1.00 86.38 123 PHE A O 1
ATOM 1035 N N . SER A 1 124 ? 18.688 -6.094 -4.723 1.00 86.81 124 SER A N 1
ATOM 1036 C CA . SER A 1 124 ? 17.456 -6.753 -5.172 1.00 86.81 124 SER A CA 1
ATOM 1037 C C . SER A 1 124 ? 17.051 -7.897 -4.236 1.00 86.81 124 SER A C 1
ATOM 1039 O O . SER A 1 124 ? 15.884 -7.998 -3.861 1.00 86.81 124 SER A O 1
ATOM 1041 N N . LEU A 1 125 ? 18.002 -8.744 -3.820 1.00 89.06 125 LEU A N 1
ATOM 1042 C CA . LEU A 1 125 ? 17.733 -9.831 -2.879 1.00 89.06 125 LEU A CA 1
ATOM 1043 C C . LEU A 1 125 ? 17.370 -9.293 -1.492 1.00 89.06 125 LEU A C 1
ATOM 1045 O O . LEU A 1 125 ? 16.431 -9.794 -0.884 1.00 89.06 125 LEU A O 1
ATOM 1049 N N . TYR A 1 126 ? 18.071 -8.273 -0.997 1.00 89.75 126 TYR A N 1
ATOM 1050 C CA . TYR A 1 126 ? 17.783 -7.668 0.301 1.00 89.75 126 TYR A CA 1
ATOM 1051 C C . TYR A 1 126 ? 16.363 -7.099 0.361 1.00 89.75 126 TYR A C 1
ATOM 1053 O O . TYR A 1 126 ? 15.617 -7.436 1.281 1.00 89.75 126 TYR A O 1
ATOM 1061 N N . GLU A 1 127 ? 15.961 -6.287 -0.618 1.00 85.81 127 GLU A N 1
ATOM 1062 C CA . GLU A 1 127 ? 14.619 -5.698 -0.659 1.00 85.81 127 GLU A CA 1
ATOM 1063 C C . GLU A 1 127 ? 13.542 -6.777 -0.822 1.00 85.81 127 GLU A C 1
ATOM 1065 O O . GLU A 1 127 ? 12.523 -6.761 -0.133 1.00 85.81 127 GLU A O 1
ATOM 1070 N N . PHE A 1 128 ? 13.796 -7.775 -1.668 1.00 88.44 128 PHE A N 1
ATOM 1071 C CA . PHE A 1 128 ? 12.881 -8.894 -1.856 1.00 88.44 128 PHE A CA 1
ATOM 1072 C C . PHE A 1 128 ? 12.710 -9.742 -0.584 1.00 88.44 128 PHE A C 1
ATOM 1074 O O . PHE A 1 128 ? 11.594 -10.134 -0.237 1.00 88.44 128 PHE A O 1
ATOM 1081 N N . MET A 1 129 ? 13.794 -10.002 0.147 1.00 88.88 129 MET A N 1
ATOM 1082 C CA . MET A 1 129 ? 13.756 -10.783 1.384 1.00 88.88 129 MET A CA 1
ATOM 1083 C C . MET A 1 129 ? 13.116 -9.996 2.529 1.00 88.88 129 MET A C 1
ATOM 1085 O O . MET A 1 129 ? 12.248 -10.528 3.220 1.00 88.88 129 MET A O 1
ATOM 1089 N N . THR A 1 130 ? 13.527 -8.742 2.733 1.00 82.88 130 THR A N 1
ATOM 1090 C CA . THR A 1 130 ? 13.065 -7.906 3.854 1.00 82.88 130 THR A CA 1
ATOM 1091 C C . THR A 1 130 ? 11.681 -7.320 3.605 1.00 82.88 130 THR A C 1
ATOM 1093 O O . THR A 1 130 ? 10.789 -7.470 4.438 1.00 82.88 130 THR A O 1
ATOM 1096 N N . GLY A 1 131 ? 11.479 -6.696 2.447 1.00 80.50 131 GLY A N 1
ATOM 1097 C CA . GLY A 1 131 ? 10.211 -6.102 2.045 1.00 80.50 131 GLY A CA 1
ATOM 1098 C C . GLY A 1 131 ? 9.193 -7.166 1.661 1.00 80.50 131 GLY A C 1
ATOM 1099 O O . GLY A 1 131 ? 8.088 -7.157 2.193 1.00 80.50 131 GLY A O 1
ATOM 1100 N N . GLY A 1 132 ? 9.586 -8.111 0.805 1.00 85.19 132 GLY A N 1
ATOM 1101 C CA . GLY A 1 132 ? 8.700 -9.133 0.245 1.00 85.19 132 GLY A CA 1
ATOM 1102 C C . GLY A 1 132 ? 8.380 -10.272 1.210 1.00 85.19 132 GLY A C 1
ATOM 1103 O O . GLY A 1 132 ? 7.294 -10.333 1.797 1.00 85.19 132 GLY A O 1
ATOM 1104 N N . ILE A 1 133 ? 9.314 -11.215 1.345 1.00 87.75 133 ILE A N 1
ATOM 1105 C CA . ILE A 1 133 ? 9.073 -12.494 2.032 1.00 87.75 133 ILE A CA 1
ATOM 1106 C C . ILE A 1 133 ? 8.851 -12.289 3.529 1.00 87.75 133 ILE A C 1
ATOM 1108 O O . ILE A 1 133 ? 7.848 -12.765 4.063 1.00 87.75 133 ILE A O 1
ATOM 1112 N N . LEU A 1 134 ? 9.748 -11.571 4.209 1.00 87.81 134 LEU A N 1
ATOM 1113 C CA . LEU A 1 134 ? 9.684 -11.403 5.660 1.00 87.81 134 LEU A CA 1
ATOM 1114 C C . LEU A 1 134 ? 8.388 -10.705 6.083 1.00 87.81 134 LEU A C 1
ATOM 1116 O O . LEU A 1 134 ? 7.692 -11.209 6.965 1.00 87.81 134 LEU A O 1
ATOM 1120 N N . SER A 1 135 ? 8.016 -9.607 5.421 1.00 87.69 135 SER A N 1
ATOM 1121 C CA . SER A 1 135 ? 6.750 -8.918 5.700 1.00 87.69 135 SER A CA 1
ATOM 1122 C C . SER A 1 135 ? 5.545 -9.817 5.435 1.00 87.69 135 SER A C 1
ATOM 1124 O O . SER A 1 135 ? 4.631 -9.865 6.257 1.00 87.69 135 SER A O 1
ATOM 1126 N N . SER A 1 136 ? 5.553 -10.581 4.337 1.00 87.94 136 SER A N 1
ATOM 1127 C CA . SER A 1 136 ? 4.446 -11.481 3.991 1.00 87.94 136 SER A CA 1
ATOM 1128 C C . SER A 1 136 ? 4.267 -12.604 5.006 1.00 87.94 136 SER A C 1
ATOM 1130 O O . SER A 1 136 ? 3.144 -12.890 5.425 1.00 87.94 136 SER A O 1
ATOM 1132 N N . VAL A 1 137 ? 5.372 -13.204 5.447 1.00 88.88 137 VAL A N 1
ATOM 1133 C CA . VAL A 1 137 ? 5.392 -14.224 6.498 1.00 88.88 137 VAL A CA 1
ATOM 1134 C C . VAL A 1 137 ? 4.904 -13.612 7.811 1.00 88.88 137 VAL A C 1
ATOM 1136 O O . VAL A 1 137 ? 3.961 -14.126 8.405 1.00 88.88 137 VAL A O 1
ATOM 1139 N N . LEU A 1 138 ? 5.455 -12.478 8.248 1.00 87.56 138 LEU A N 1
ATOM 1140 C CA . LEU A 1 138 ? 5.053 -11.840 9.506 1.00 87.56 138 LEU A CA 1
ATOM 1141 C C . LEU A 1 138 ? 3.569 -11.452 9.521 1.00 87.56 138 LEU A C 1
ATOM 1143 O O . LEU A 1 138 ? 2.873 -11.732 10.500 1.00 87.56 138 LEU A O 1
ATOM 1147 N N . ILE A 1 139 ? 3.062 -10.858 8.438 1.00 87.12 139 ILE A N 1
ATOM 1148 C CA . ILE A 1 139 ? 1.652 -10.470 8.316 1.00 87.12 139 ILE A CA 1
ATOM 1149 C C . ILE A 1 139 ? 0.766 -11.716 8.241 1.00 87.12 139 ILE A C 1
ATOM 1151 O O . ILE A 1 139 ? -0.230 -11.798 8.964 1.00 87.12 139 ILE A O 1
ATOM 1155 N N . GLY A 1 140 ? 1.124 -12.706 7.423 1.00 86.69 140 GLY A N 1
ATOM 1156 C CA . GLY A 1 140 ? 0.360 -13.942 7.251 1.00 86.69 140 GLY A CA 1
ATOM 1157 C C . GLY A 1 140 ? 0.282 -14.773 8.532 1.00 86.69 140 GLY A C 1
ATOM 1158 O O . GLY A 1 140 ? -0.812 -15.107 8.992 1.00 86.69 140 GLY A O 1
ATOM 1159 N N . PHE A 1 141 ? 1.422 -15.051 9.166 1.00 88.94 141 PHE A N 1
ATOM 1160 C CA . PHE A 1 141 ? 1.468 -15.793 10.427 1.00 88.94 141 PHE A CA 1
ATOM 1161 C C . PHE A 1 141 ? 0.847 -14.997 11.573 1.00 88.94 141 PHE A C 1
ATOM 1163 O O . PHE A 1 141 ? 0.022 -15.538 12.309 1.00 88.94 141 PHE A O 1
ATOM 1170 N N . GLY A 1 142 ? 1.183 -13.711 11.709 1.00 85.19 142 GLY A N 1
ATOM 1171 C CA . GLY A 1 142 ? 0.650 -12.857 12.769 1.00 85.19 142 GLY A CA 1
ATOM 1172 C C . GLY A 1 142 ? -0.871 -12.738 12.704 1.00 85.19 142 GLY A C 1
ATOM 1173 O O . GLY A 1 142 ? -1.557 -12.873 13.720 1.00 85.19 142 GLY A O 1
ATOM 1174 N N . SER A 1 143 ? -1.424 -12.561 11.505 1.00 86.06 143 SER A N 1
ATOM 1175 C CA . SER A 1 143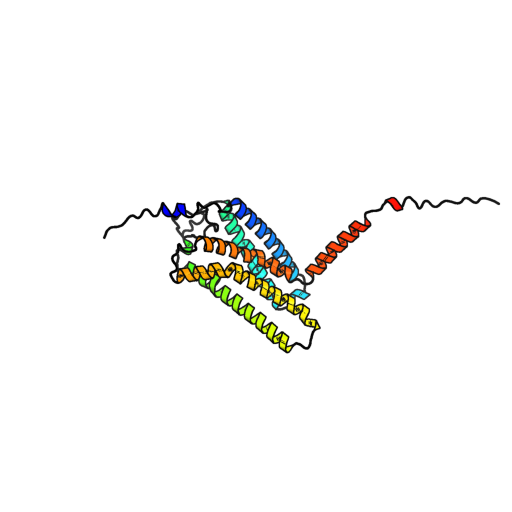 ? -2.871 -12.483 11.313 1.00 86.06 143 SER A CA 1
ATOM 1176 C C . SER A 1 143 ? -3.583 -13.807 11.529 1.00 86.06 143 SER A C 1
ATOM 1178 O O . SER A 1 143 ? -4.577 -13.842 12.257 1.00 86.06 143 SER A O 1
ATOM 1180 N N . THR A 1 144 ? -3.052 -14.899 10.978 1.00 85.62 144 THR A N 1
ATOM 1181 C CA . THR A 1 144 ? -3.613 -16.241 11.166 1.00 85.62 144 THR A CA 1
ATOM 1182 C C . THR A 1 144 ? -3.606 -16.618 12.644 1.00 85.62 144 THR A C 1
ATOM 1184 O O . THR A 1 144 ? -4.626 -17.060 13.174 1.00 85.62 144 THR A O 1
ATOM 1187 N N . PHE A 1 145 ? -2.500 -16.362 13.349 1.00 88.69 145 PHE A N 1
ATOM 1188 C CA . PHE A 1 145 ? -2.381 -16.604 14.785 1.00 88.69 145 PHE A CA 1
ATOM 1189 C C . PHE A 1 145 ? -3.383 -15.776 15.597 1.00 88.69 145 PHE A C 1
ATOM 1191 O O . PHE A 1 145 ? -4.041 -16.303 16.497 1.00 88.69 145 PHE A O 1
ATOM 1198 N N . LEU A 1 146 ? -3.551 -14.490 15.273 1.00 82.56 146 LEU A N 1
ATOM 1199 C CA . LEU A 1 146 ? -4.532 -13.629 15.936 1.00 82.56 146 LEU A CA 1
ATOM 1200 C C . LEU A 1 146 ? -5.967 -14.110 15.695 1.00 82.56 146 LEU A C 1
ATOM 1202 O O . LEU A 1 146 ? -6.741 -14.198 16.650 1.00 82.56 146 LEU A O 1
ATOM 1206 N N . VAL A 1 147 ? -6.320 -14.469 14.459 1.00 85.31 147 VAL A N 1
ATOM 1207 C CA . VAL A 1 147 ? -7.642 -15.020 14.127 1.00 85.31 147 VAL A CA 1
ATOM 1208 C C . VAL A 1 147 ? -7.877 -16.327 14.882 1.00 85.31 147 VAL A C 1
ATOM 1210 O O . VAL A 1 147 ? -8.904 -16.467 15.551 1.00 85.31 147 VAL A O 1
ATOM 1213 N N . LEU A 1 148 ? -6.906 -17.243 14.862 1.00 88.69 148 LEU A N 1
ATOM 1214 C CA . LEU A 1 148 ? -6.979 -18.520 15.565 1.00 88.69 148 LEU A CA 1
ATOM 1215 C C . LEU A 1 148 ? -7.165 -18.315 17.072 1.00 88.69 148 LEU A C 1
ATOM 1217 O O . LEU A 1 148 ? -8.085 -18.883 17.664 1.00 88.69 148 LEU A O 1
ATOM 1221 N N . ARG A 1 149 ? -6.365 -17.439 17.692 1.00 86.62 149 ARG A N 1
ATOM 1222 C CA . ARG A 1 149 ? -6.487 -17.100 19.117 1.00 86.62 149 ARG A CA 1
ATOM 1223 C C . ARG A 1 149 ? -7.876 -16.567 19.445 1.00 86.62 149 ARG A C 1
ATOM 1225 O O . ARG A 1 149 ? -8.429 -16.914 20.488 1.00 86.62 149 ARG A O 1
ATOM 1232 N N . VAL A 1 150 ? -8.453 -15.732 18.582 1.00 82.69 150 VAL A N 1
ATOM 1233 C CA . VAL A 1 150 ? -9.794 -15.191 18.818 1.00 82.69 150 VAL A CA 1
ATOM 1234 C C . VAL A 1 150 ? -10.876 -16.257 18.637 1.00 82.69 150 VAL A C 1
ATOM 1236 O O . VAL A 1 150 ? -11.820 -16.281 19.426 1.00 82.69 150 VAL A O 1
ATOM 1239 N N . ILE A 1 151 ? -10.737 -17.173 17.677 1.00 85.88 151 ILE A N 1
ATOM 1240 C CA . ILE A 1 151 ? -11.659 -18.308 17.508 1.00 85.88 151 ILE A CA 1
ATOM 1241 C C . ILE A 1 151 ? -11.603 -19.237 18.727 1.00 85.88 151 ILE A C 1
ATOM 1243 O O . ILE A 1 151 ? -12.646 -19.577 19.289 1.00 85.88 151 ILE A O 1
ATOM 1247 N N . ILE A 1 152 ? -10.401 -19.593 19.187 1.00 88.19 152 ILE A N 1
ATOM 1248 C CA . ILE A 1 152 ? -10.210 -20.425 20.384 1.00 88.19 152 ILE A CA 1
ATOM 1249 C C . ILE A 1 152 ? -10.816 -19.727 21.605 1.00 88.19 152 ILE A C 1
ATOM 1251 O O . ILE A 1 152 ? -11.597 -20.318 22.352 1.00 88.19 152 ILE A O 1
ATOM 1255 N N . ARG A 1 153 ? -10.528 -18.433 21.781 1.00 85.19 153 ARG A N 1
ATOM 1256 C CA . ARG A 1 153 ? -11.044 -17.655 22.912 1.00 85.19 153 ARG A CA 1
ATOM 1257 C C . ARG A 1 153 ? -12.559 -17.458 22.846 1.00 85.19 153 ARG A C 1
ATOM 1259 O O . ARG A 1 153 ? -13.202 -17.446 23.890 1.00 85.19 153 ARG A O 1
ATOM 1266 N N . LYS A 1 154 ? -13.145 -17.371 21.647 1.00 82.25 154 LYS A N 1
ATOM 1267 C CA . LYS A 1 154 ? -14.602 -17.376 21.441 1.00 82.25 154 LYS A CA 1
ATOM 1268 C C . LYS A 1 154 ? -15.221 -18.679 21.935 1.00 82.25 154 LYS A C 1
ATOM 1270 O O . LYS A 1 154 ? -16.233 -18.630 22.626 1.00 82.25 154 LYS A O 1
ATOM 1275 N N . ARG A 1 155 ? -14.621 -19.820 21.588 1.00 85.81 155 ARG A N 1
ATOM 1276 C CA . ARG A 1 155 ? -15.092 -21.141 22.026 1.00 85.81 1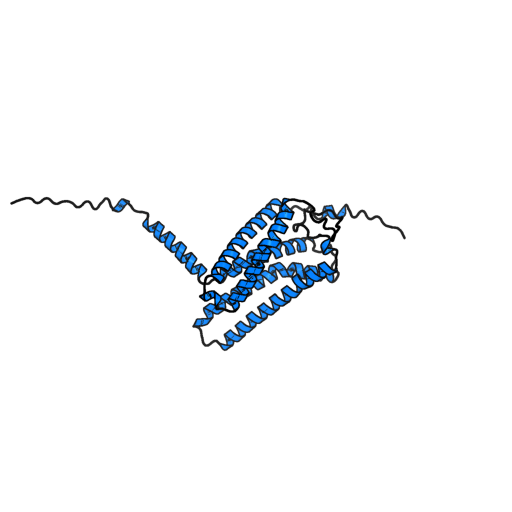55 ARG A CA 1
ATOM 1277 C C . ARG A 1 155 ? -15.033 -21.271 23.549 1.00 85.81 155 ARG A C 1
ATOM 1279 O O . ARG A 1 155 ? -15.961 -21.788 24.149 1.00 85.81 155 ARG A O 1
ATOM 1286 N N . HIS A 1 156 ? -13.989 -20.730 24.174 1.00 83.88 156 HIS A N 1
ATOM 1287 C CA . HIS A 1 156 ? -13.847 -20.751 25.630 1.00 83.88 156 HIS A CA 1
ATOM 1288 C C . HIS A 1 156 ? -14.791 -19.771 26.360 1.00 83.88 156 HIS A C 1
ATOM 1290 O O . HIS A 1 156 ? -15.210 -20.032 27.480 1.00 83.88 156 HIS A O 1
ATOM 1296 N N . LEU A 1 157 ? -15.130 -18.624 25.760 1.00 77.12 157 LEU A N 1
ATOM 1297 C CA . LEU A 1 157 ? -15.948 -17.570 26.388 1.00 77.12 157 LEU A CA 1
ATOM 1298 C C . LEU A 1 157 ? -17.404 -17.553 25.899 1.00 77.12 157 LEU A C 1
ATOM 1300 O O . LEU A 1 157 ? -18.089 -16.537 26.040 1.00 77.12 157 LEU A O 1
ATOM 1304 N N . GLN A 1 158 ? -17.894 -18.669 25.351 1.00 71.06 158 GLN A N 1
ATOM 1305 C CA . GLN A 1 158 ? -19.245 -18.818 24.790 1.00 71.06 158 GLN A CA 1
ATOM 1306 C C . GLN A 1 158 ? -20.382 -18.473 25.782 1.00 71.06 158 GLN A C 1
ATOM 1308 O O . GLN A 1 158 ? -21.525 -18.308 25.366 1.00 71.06 158 GLN A O 1
ATOM 1313 N N . GLN A 1 159 ? -20.061 -18.274 27.064 1.00 67.31 159 GLN A N 1
ATOM 1314 C CA . GLN A 1 159 ? -20.974 -17.874 28.135 1.00 67.31 159 GLN A CA 1
ATOM 1315 C C . GLN A 1 159 ? -21.177 -16.354 28.319 1.00 67.31 159 GLN A C 1
ATOM 1317 O O . GLN A 1 159 ? -22.123 -15.969 28.999 1.00 67.31 159 GLN A O 1
ATOM 1322 N N . GLN A 1 160 ? -20.373 -15.461 27.719 1.00 68.44 160 GLN A N 1
ATOM 1323 C CA . GLN A 1 160 ? -20.548 -14.000 27.880 1.00 68.44 160 GLN A CA 1
ATOM 1324 C C . GLN A 1 160 ? -20.939 -13.293 26.569 1.00 68.44 160 GLN A C 1
ATOM 1326 O O . GLN A 1 160 ? -20.105 -12.740 25.851 1.00 68.44 160 GLN A O 1
ATOM 1331 N N . GLN A 1 161 ? -22.242 -13.262 26.262 1.00 71.75 161 GLN A N 1
ATOM 1332 C CA . GLN A 1 161 ? -22.772 -12.703 25.006 1.00 71.75 161 GLN A CA 1
ATOM 1333 C C . GLN A 1 161 ? -22.530 -11.191 24.798 1.00 71.75 161 GLN A C 1
ATOM 1335 O O . GLN A 1 161 ? -22.491 -10.729 23.655 1.00 71.75 161 GLN A O 1
ATOM 1340 N N . ILE A 1 162 ? -22.348 -10.397 25.860 1.00 66.94 162 ILE A N 1
ATOM 1341 C CA . ILE A 1 162 ? -22.392 -8.924 25.760 1.00 66.94 162 ILE A CA 1
ATOM 1342 C C . ILE A 1 162 ? -21.083 -8.325 25.205 1.00 66.94 162 ILE A C 1
ATOM 1344 O O . ILE A 1 162 ? -21.126 -7.364 24.434 1.00 66.94 162 ILE A O 1
ATOM 1348 N N . GLN A 1 163 ? -19.911 -8.911 25.486 1.00 74.75 163 GLN A N 1
ATOM 1349 C CA . GLN A 1 163 ? -18.629 -8.361 25.002 1.00 74.75 163 GLN A CA 1
ATOM 1350 C C . GLN A 1 163 ? -18.275 -8.759 23.554 1.00 74.75 163 GLN A C 1
ATOM 1352 O O . GLN A 1 163 ? -17.404 -8.149 22.925 1.00 74.75 163 GLN A O 1
ATOM 1357 N N . TRP A 1 164 ? -18.986 -9.729 22.969 1.00 75.12 164 TRP A N 1
ATOM 1358 C CA . TRP A 1 164 ? -18.667 -10.276 21.645 1.00 75.12 164 TRP A CA 1
ATOM 1359 C C . TRP A 1 164 ? -18.783 -9.251 20.505 1.00 75.12 164 TRP A C 1
ATOM 1361 O O . TRP A 1 164 ? -17.972 -9.243 19.573 1.00 75.12 164 TRP A O 1
ATOM 1371 N N . ARG A 1 165 ? -19.754 -8.329 20.586 1.00 76.38 165 ARG A N 1
ATOM 1372 C CA . ARG A 1 165 ? -19.966 -7.305 19.545 1.00 76.38 165 ARG A CA 1
ATOM 1373 C C . ARG A 1 165 ? -18.750 -6.388 19.363 1.00 76.38 165 ARG A C 1
ATOM 1375 O O . ARG A 1 165 ? -18.508 -5.939 18.243 1.00 76.38 165 ARG A O 1
ATOM 1382 N N . LYS A 1 166 ? -17.981 -6.132 20.430 1.00 74.00 166 LYS A N 1
ATOM 1383 C CA . LYS A 1 166 ? -16.773 -5.292 20.383 1.00 74.00 166 LYS A CA 1
ATOM 1384 C C . LYS A 1 166 ? -15.609 -6.032 19.720 1.00 74.00 166 LYS A C 1
ATOM 1386 O O . LYS A 1 166 ? -14.963 -5.474 18.837 1.00 74.00 166 LYS A O 1
ATOM 1391 N N . HIS A 1 167 ? -15.401 -7.302 20.070 1.00 78.75 167 HIS A N 1
ATOM 1392 C CA . HIS A 1 167 ? -14.317 -8.112 19.506 1.00 78.75 167 HIS A CA 1
ATOM 1393 C C . HIS A 1 167 ? -14.518 -8.457 18.025 1.00 78.75 167 HIS A C 1
ATOM 1395 O O . HIS A 1 167 ? -13.548 -8.445 17.272 1.00 78.75 167 HIS A O 1
ATOM 1401 N N . ARG A 1 168 ? -15.757 -8.682 17.561 1.00 83.50 168 ARG A N 1
ATOM 1402 C CA . ARG A 1 168 ? -16.024 -9.017 16.148 1.00 83.50 168 ARG A CA 1
ATOM 1403 C C . ARG A 1 168 ? -15.514 -7.956 15.164 1.00 83.50 168 ARG A C 1
ATOM 1405 O O . ARG A 1 168 ? -15.007 -8.310 14.106 1.00 83.50 168 ARG A O 1
ATOM 1412 N N . LYS A 1 169 ? -15.650 -6.669 15.496 1.00 81.00 169 LYS A N 1
ATOM 1413 C CA . LYS A 1 169 ? -15.252 -5.570 14.598 1.00 81.00 169 LYS A CA 1
ATOM 1414 C C . LYS A 1 169 ? -13.738 -5.488 14.414 1.00 81.00 169 LYS A C 1
ATOM 1416 O O . LYS A 1 169 ? -13.276 -5.326 13.295 1.00 81.00 169 LYS A O 1
ATOM 1421 N N . MET A 1 170 ? -12.988 -5.687 15.495 1.00 82.31 170 MET A N 1
ATOM 1422 C CA . MET A 1 170 ? -11.526 -5.748 15.461 1.00 82.31 170 MET A CA 1
ATOM 1423 C C . MET A 1 170 ? -11.024 -6.913 14.593 1.00 82.31 170 MET A C 1
ATOM 1425 O O . MET A 1 170 ? -10.110 -6.739 13.797 1.00 82.31 170 MET A O 1
ATOM 1429 N N . ILE A 1 171 ? -11.652 -8.092 14.695 1.00 84.44 171 ILE A N 1
ATOM 1430 C CA . ILE A 1 171 ? -11.297 -9.242 13.844 1.00 84.44 171 ILE A CA 1
ATOM 1431 C C . ILE A 1 171 ? -11.546 -8.919 12.371 1.00 84.44 171 ILE A C 1
ATOM 1433 O O . ILE A 1 171 ? -10.701 -9.217 11.536 1.00 84.44 171 ILE A O 1
ATOM 1437 N N . LEU A 1 172 ? -12.697 -8.317 12.050 1.00 85.88 172 LEU A N 1
ATOM 1438 C CA . LEU A 1 172 ? -13.036 -7.960 10.671 1.00 85.88 172 LEU A CA 1
ATOM 1439 C C . LEU A 1 172 ? -12.036 -6.965 10.077 1.00 85.88 172 LEU A C 1
ATOM 1441 O O . LEU A 1 172 ? -11.690 -7.101 8.910 1.00 85.88 172 LEU A O 1
ATOM 1445 N N . GLN A 1 173 ? -11.529 -6.020 10.871 1.00 86.62 173 GLN A N 1
ATOM 1446 C CA . GLN A 1 173 ? -10.461 -5.121 10.435 1.00 86.62 173 GLN A CA 1
ATOM 1447 C C . GLN A 1 173 ? -9.185 -5.882 10.098 1.00 86.62 173 GLN A C 1
ATOM 1449 O O . GLN A 1 173 ? -8.641 -5.712 9.011 1.00 86.62 173 GLN A O 1
ATOM 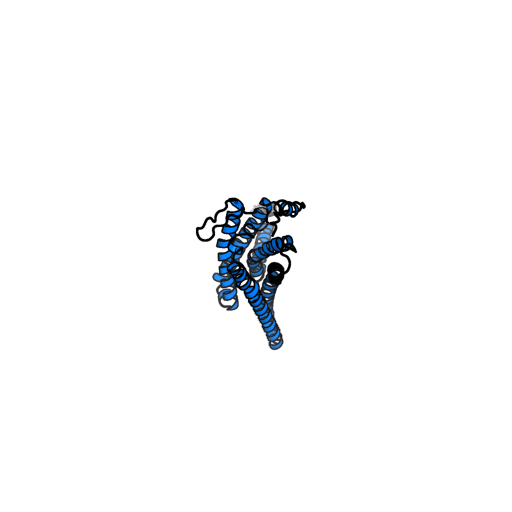1454 N N . LEU A 1 174 ? -8.714 -6.728 11.016 1.00 85.06 174 LEU A N 1
ATOM 1455 C CA . LEU A 1 174 ? -7.485 -7.487 10.809 1.00 85.06 174 LEU A CA 1
ATOM 1456 C C . LEU A 1 174 ? -7.607 -8.411 9.589 1.00 85.06 174 LEU A C 1
ATOM 1458 O O . LEU A 1 174 ? -6.688 -8.500 8.777 1.00 85.06 174 LEU A O 1
ATOM 1462 N N . LEU A 1 175 ? -8.768 -9.049 9.427 1.00 88.38 175 LEU A N 1
ATOM 1463 C CA . LEU A 1 175 ? -9.076 -9.874 8.265 1.00 88.38 175 LEU A CA 1
ATOM 1464 C C . LEU A 1 175 ? -9.117 -9.041 6.977 1.00 88.38 175 LEU A C 1
ATOM 1466 O O . LEU A 1 175 ? -8.610 -9.478 5.951 1.00 88.38 175 LEU A O 1
ATOM 1470 N N . SER A 1 176 ? -9.675 -7.830 7.025 1.00 91.69 176 SER A N 1
ATOM 1471 C CA . SER A 1 176 ? -9.707 -6.921 5.877 1.00 91.69 176 SER A CA 1
ATOM 1472 C C . SER A 1 176 ? -8.303 -6.490 5.461 1.00 91.69 176 SER A C 1
ATOM 1474 O O . SER A 1 176 ? -7.993 -6.550 4.278 1.00 91.69 176 SER A O 1
ATOM 1476 N N . VAL A 1 177 ? -7.451 -6.085 6.408 1.00 89.56 177 VAL A N 1
ATOM 1477 C CA . VAL A 1 177 ? -6.063 -5.668 6.133 1.00 89.56 177 VAL A CA 1
ATOM 1478 C C . VAL A 1 177 ? -5.267 -6.818 5.520 1.00 89.56 177 VAL A C 1
ATOM 1480 O O . VAL A 1 177 ? -4.538 -6.633 4.553 1.00 89.56 177 VAL A O 1
ATOM 1483 N N . THR A 1 178 ? -5.435 -8.022 6.057 1.00 90.62 178 THR A N 1
ATOM 1484 C CA . THR A 1 178 ? -4.684 -9.201 5.604 1.00 90.62 178 THR A CA 1
ATOM 1485 C C . THR A 1 178 ? -5.169 -9.708 4.261 1.00 90.62 178 THR A C 1
ATOM 1487 O O . THR A 1 178 ? -4.347 -10.009 3.405 1.00 90.62 178 THR A O 1
ATOM 1490 N N . SER A 1 179 ? -6.481 -9.701 4.023 1.00 91.75 179 SER A N 1
ATOM 1491 C CA . SER A 1 179 ? -7.043 -9.985 2.698 1.00 91.75 179 SER A CA 1
ATOM 1492 C C . SER A 1 179 ? -6.524 -8.990 1.662 1.00 91.75 179 SER A C 1
ATOM 1494 O O . SER A 1 179 ? -6.114 -9.388 0.579 1.00 91.75 179 SER A O 1
ATOM 1496 N N . LEU A 1 180 ? -6.485 -7.701 2.009 1.00 92.38 180 LEU A N 1
ATOM 1497 C CA . LEU A 1 180 ? -5.997 -6.649 1.123 1.00 92.38 180 LEU A CA 1
ATOM 1498 C C . LEU A 1 180 ? -4.508 -6.826 0.795 1.00 92.38 180 LEU A C 1
ATOM 1500 O O . LEU A 1 180 ? -4.118 -6.718 -0.366 1.00 92.38 180 LEU A O 1
ATOM 1504 N N . PHE A 1 181 ? -3.700 -7.187 1.794 1.00 91.25 181 PHE A N 1
ATOM 1505 C CA . PHE A 1 181 ? -2.297 -7.544 1.605 1.00 91.25 181 PHE A CA 1
ATOM 1506 C C . PHE A 1 181 ? -2.133 -8.774 0.700 1.00 91.25 181 PHE A C 1
ATOM 1508 O O . PHE A 1 181 ? -1.3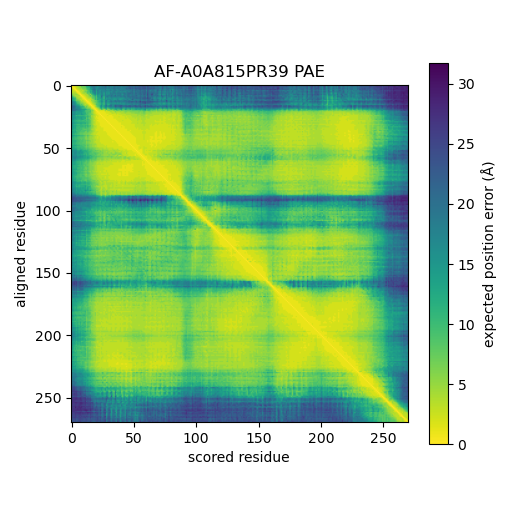82 -8.724 -0.266 1.00 91.25 181 PHE A O 1
ATOM 1515 N N . PHE A 1 182 ? -2.865 -9.863 0.943 1.00 91.44 182 PHE A N 1
ATOM 1516 C CA . PHE A 1 182 ? -2.755 -11.065 0.112 1.00 91.44 182 PHE A CA 1
ATOM 1517 C C . PHE A 1 182 ? -3.205 -10.835 -1.335 1.00 91.44 182 PHE A C 1
ATOM 1519 O O . PHE A 1 182 ? -2.567 -11.340 -2.250 1.00 91.44 182 PHE A O 1
ATOM 1526 N N . ILE A 1 183 ? -4.269 -10.062 -1.561 1.00 94.19 183 ILE A N 1
ATOM 1527 C CA . ILE A 1 183 ? -4.789 -9.809 -2.912 1.00 94.19 183 ILE A CA 1
ATOM 1528 C C . ILE A 1 183 ? -3.830 -8.925 -3.718 1.00 94.19 183 ILE A C 1
ATOM 1530 O O . ILE A 1 183 ? -3.603 -9.195 -4.895 1.00 94.19 183 ILE A O 1
ATOM 1534 N N . LEU A 1 184 ? -3.276 -7.875 -3.105 1.00 93.69 184 LEU A N 1
ATOM 1535 C CA . LEU A 1 184 ? -2.513 -6.855 -3.831 1.00 93.69 184 LEU A CA 1
ATOM 1536 C C . LEU A 1 184 ? -0.989 -7.048 -3.753 1.00 93.69 184 LEU A C 1
ATOM 1538 O O . LEU A 1 184 ? -0.290 -6.665 -4.685 1.00 93.69 184 LEU A O 1
ATOM 1542 N N . TYR A 1 185 ? -0.460 -7.636 -2.674 1.00 91.50 185 TYR A N 1
ATOM 1543 C CA . TYR A 1 185 ? 0.988 -7.773 -2.445 1.00 91.50 185 TYR A CA 1
ATOM 1544 C C . TYR A 1 185 ? 1.543 -9.149 -2.799 1.00 91.50 185 TYR A C 1
ATOM 1546 O O . TYR A 1 185 ? 2.689 -9.269 -3.221 1.00 91.50 185 TYR A O 1
ATOM 1554 N N . LEU A 1 186 ? 0.754 -10.209 -2.612 1.00 92.06 186 LEU A N 1
ATOM 1555 C CA . LEU A 1 186 ? 1.230 -11.570 -2.857 1.00 92.06 186 LEU A CA 1
ATOM 1556 C C . LEU A 1 186 ? 1.583 -11.831 -4.333 1.00 92.06 186 LEU A C 1
ATOM 1558 O O . LEU A 1 186 ? 2.606 -12.474 -4.569 1.00 92.06 186 LEU A O 1
ATOM 1562 N N . PRO A 1 187 ? 0.820 -11.340 -5.334 1.00 94.25 187 PRO A N 1
ATOM 1563 C CA . PRO A 1 187 ? 1.131 -11.610 -6.735 1.00 94.25 187 PRO A CA 1
ATOM 1564 C C . PRO A 1 187 ? 2.547 -11.207 -7.190 1.00 94.25 187 PRO A C 1
ATOM 1566 O O . PRO A 1 187 ? 3.236 -12.070 -7.743 1.00 94.25 187 PRO A O 1
ATOM 1569 N N . PRO A 1 188 ? 3.046 -9.974 -6.942 1.00 92.38 188 PRO A N 1
ATOM 1570 C CA . PRO A 1 188 ? 4.412 -9.619 -7.328 1.00 92.38 188 PRO A CA 1
ATOM 1571 C C . PRO A 1 188 ? 5.472 -10.412 -6.546 1.00 92.38 188 PRO A C 1
ATOM 1573 O O . PRO A 1 188 ? 6.534 -10.708 -7.091 1.00 92.38 188 PRO A O 1
ATOM 1576 N N . VAL A 1 189 ? 5.195 -10.822 -5.300 1.00 92.44 189 VAL A N 1
ATOM 1577 C CA . VAL A 1 189 ? 6.115 -11.670 -4.517 1.00 92.44 189 VAL A CA 1
ATOM 1578 C C . VAL A 1 189 ? 6.212 -13.074 -5.115 1.00 92.44 189 VAL A C 1
ATOM 1580 O O . VAL A 1 189 ? 7.318 -13.596 -5.266 1.00 92.44 189 VAL A O 1
ATOM 1583 N N . ILE A 1 190 ? 5.083 -13.683 -5.494 1.00 94.12 190 ILE A N 1
ATOM 1584 C CA . ILE A 1 190 ? 5.061 -15.003 -6.144 1.00 94.12 190 ILE A CA 1
ATOM 1585 C C . ILE A 1 190 ? 5.863 -14.959 -7.442 1.00 94.12 190 ILE A C 1
ATOM 1587 O O . ILE A 1 190 ? 6.737 -15.801 -7.651 1.00 94.12 190 ILE A O 1
ATOM 1591 N N . LEU A 1 191 ? 5.610 -13.965 -8.293 1.00 94.06 191 LEU A N 1
ATOM 1592 C CA . LEU A 1 191 ? 6.290 -13.876 -9.580 1.00 94.06 191 LEU A CA 1
ATOM 1593 C C . LEU A 1 191 ? 7.780 -13.540 -9.419 1.00 94.06 191 LEU A C 1
ATOM 1595 O O . LEU A 1 191 ? 8.621 -14.160 -10.063 1.00 94.06 191 LEU A O 1
ATOM 1599 N N . GLY A 1 192 ? 8.121 -12.642 -8.489 1.00 90.81 192 GLY A N 1
ATOM 1600 C CA . GLY A 1 192 ? 9.506 -12.375 -8.100 1.00 90.81 192 GLY A CA 1
ATOM 1601 C C . GLY A 1 192 ? 10.233 -13.637 -7.624 1.00 90.81 192 GLY A C 1
ATOM 1602 O O . GLY A 1 192 ? 11.370 -13.877 -8.027 1.00 90.81 192 GLY A O 1
ATOM 1603 N N . THR A 1 193 ? 9.557 -14.488 -6.843 1.00 92.88 193 THR A N 1
ATOM 1604 C CA . THR A 1 193 ? 10.089 -15.797 -6.427 1.00 92.88 193 THR A CA 1
ATOM 1605 C C . THR A 1 193 ? 10.312 -16.703 -7.635 1.00 92.88 193 THR A C 1
ATOM 1607 O O . THR A 1 193 ? 11.381 -17.297 -7.766 1.00 92.88 193 THR A O 1
ATOM 1610 N N . ALA A 1 194 ? 9.334 -16.786 -8.540 1.00 95.69 194 ALA A N 1
ATOM 1611 C CA . ALA A 1 194 ? 9.419 -17.618 -9.736 1.00 95.69 194 ALA A CA 1
ATOM 1612 C C . ALA A 1 194 ? 10.600 -17.215 -10.636 1.00 95.69 194 ALA A C 1
ATOM 1614 O O . ALA A 1 194 ? 11.355 -18.086 -11.065 1.00 95.69 194 ALA A O 1
ATOM 1615 N N . TYR A 1 195 ? 10.834 -15.914 -10.848 1.00 92.69 195 TYR A N 1
ATOM 1616 C CA . TYR A 1 195 ? 12.004 -15.429 -11.593 1.00 92.69 195 TYR A CA 1
ATOM 1617 C C . TYR A 1 195 ? 13.326 -15.856 -10.948 1.00 92.69 195 TYR A C 1
ATOM 1619 O O . TYR A 1 195 ? 14.250 -16.274 -11.644 1.00 92.69 195 TYR A O 1
ATOM 1627 N N . LYS A 1 196 ? 13.427 -15.818 -9.613 1.00 89.88 196 LYS A N 1
ATOM 1628 C CA . LYS A 1 196 ? 14.629 -16.291 -8.902 1.00 89.88 196 LYS A CA 1
ATOM 1629 C C . LYS A 1 196 ? 14.812 -17.812 -8.986 1.00 89.88 196 LYS A C 1
ATOM 1631 O O . LYS A 1 196 ? 15.941 -18.278 -8.876 1.00 89.88 196 LYS A O 1
ATOM 1636 N N . LEU A 1 197 ? 13.738 -18.570 -9.217 1.00 95.69 197 LEU A N 1
ATOM 1637 C CA . LEU A 1 197 ? 13.768 -20.019 -9.462 1.00 95.69 197 LEU A CA 1
ATOM 1638 C C . LEU A 1 197 ? 14.043 -20.389 -10.930 1.00 95.69 197 LEU A C 1
ATOM 1640 O O . LEU A 1 197 ? 14.007 -21.568 -11.275 1.00 95.69 197 LEU A O 1
ATOM 1644 N N . GLY A 1 198 ? 14.335 -19.410 -11.790 1.00 95.94 198 GLY A N 1
ATOM 1645 C CA . GLY A 1 198 ? 14.682 -19.640 -13.191 1.00 95.94 198 GLY A CA 1
ATOM 1646 C C . GLY A 1 198 ? 13.518 -19.491 -14.168 1.00 95.94 198 GLY A C 1
ATOM 1647 O O . GLY A 1 198 ? 13.671 -19.872 -15.327 1.00 95.94 198 GLY A O 1
ATOM 1648 N N . LEU A 1 199 ? 12.375 -18.930 -13.744 1.00 95.75 199 LEU A N 1
ATOM 1649 C CA . LEU A 1 199 ? 11.352 -18.499 -14.698 1.00 95.75 199 LEU A CA 1
ATOM 1650 C C . LEU A 1 199 ? 11.979 -17.460 -15.651 1.00 95.75 199 LEU A C 1
ATOM 1652 O O . LEU A 1 199 ? 12.562 -16.485 -15.163 1.00 95.75 199 LEU A O 1
ATOM 1656 N N . PRO A 1 200 ? 11.880 -17.650 -16.980 1.00 94.62 200 PRO A N 1
ATOM 1657 C CA . PRO A 1 200 ? 12.393 -16.694 -17.951 1.00 94.62 200 PRO A CA 1
ATOM 1658 C C . PRO A 1 200 ? 11.834 -15.290 -17.707 1.00 94.62 200 PRO A C 1
ATOM 1660 O O . PRO A 1 200 ? 10.656 -15.119 -17.388 1.00 94.62 200 PRO A O 1
ATOM 1663 N N . SER A 1 201 ? 12.698 -14.280 -17.813 1.00 86.75 201 SER A N 1
ATOM 1664 C CA . SER A 1 201 ? 12.376 -12.906 -17.419 1.00 86.75 201 SER A CA 1
ATOM 1665 C C . SER A 1 201 ? 11.398 -12.205 -18.351 1.00 86.75 201 SER A C 1
ATOM 1667 O O . SER A 1 201 ? 10.957 -11.121 -18.008 1.00 86.75 201 SER A O 1
ATOM 1669 N N . ASP A 1 202 ? 11.073 -12.778 -19.504 1.00 88.56 202 ASP A N 1
ATOM 1670 C CA . ASP A 1 202 ? 10.060 -12.323 -20.457 1.00 88.56 202 ASP A CA 1
ATOM 1671 C C . ASP A 1 202 ? 8.641 -12.765 -20.062 1.00 88.56 202 ASP A C 1
ATOM 1673 O O . ASP A 1 202 ? 7.655 -12.095 -20.388 1.00 88.56 202 ASP A O 1
ATOM 1677 N N . VAL A 1 203 ? 8.521 -13.854 -19.299 1.00 93.25 203 VAL A N 1
ATOM 1678 C CA . VAL A 1 203 ? 7.230 -14.436 -18.926 1.00 93.25 203 VAL A CA 1
ATOM 1679 C C . VAL A 1 203 ? 6.596 -13.649 -17.784 1.00 93.25 203 VAL A C 1
ATOM 1681 O O . VAL A 1 203 ? 6.962 -13.793 -16.624 1.00 93.25 203 VAL A O 1
ATOM 1684 N N . GLY A 1 204 ? 5.571 -12.857 -18.103 1.00 89.94 204 GLY A N 1
ATOM 1685 C CA . GLY A 1 204 ? 4.763 -12.163 -17.097 1.00 89.94 204 GLY A CA 1
ATOM 1686 C C . GLY A 1 204 ? 5.301 -10.795 -16.672 1.00 89.94 204 GLY A C 1
ATOM 1687 O O . GLY A 1 204 ? 4.820 -10.247 -15.682 1.00 89.94 204 GLY A O 1
ATOM 1688 N N . VAL A 1 205 ? 6.239 -10.194 -17.413 1.00 86.44 205 VAL A N 1
ATOM 1689 C CA . VAL A 1 205 ? 6.761 -8.834 -17.135 1.00 86.44 205 VAL A CA 1
ATOM 1690 C C . VAL A 1 205 ? 5.647 -7.801 -17.033 1.00 86.44 205 VAL A C 1
ATOM 1692 O O . VAL A 1 205 ? 5.610 -7.005 -16.091 1.00 86.44 205 VAL A O 1
ATOM 1695 N N . GLN A 1 206 ? 4.719 -7.821 -17.994 1.00 85.75 206 GLN A N 1
ATOM 1696 C CA . GLN A 1 206 ? 3.583 -6.903 -18.011 1.00 85.75 206 GLN A CA 1
ATOM 1697 C C . GLN A 1 206 ? 2.734 -7.090 -16.749 1.00 85.75 206 GLN A C 1
ATOM 1699 O O . GLN A 1 206 ? 2.495 -6.128 -16.020 1.00 85.75 206 GLN A O 1
ATOM 1704 N N . TYR A 1 207 ? 2.367 -8.338 -16.436 1.00 90.75 207 TYR A N 1
ATOM 1705 C CA . TYR A 1 207 ? 1.614 -8.667 -15.228 1.00 90.75 207 TYR A CA 1
ATOM 1706 C C . TYR A 1 207 ? 2.335 -8.202 -13.962 1.00 90.75 207 TYR A C 1
ATOM 1708 O O . TYR A 1 207 ? 1.715 -7.549 -13.128 1.00 90.75 207 TYR A O 1
ATOM 1716 N N . ASN A 1 208 ? 3.642 -8.461 -13.842 1.00 89.62 208 ASN A N 1
ATOM 1717 C CA . ASN A 1 208 ? 4.436 -8.039 -12.691 1.00 89.62 208 ASN A CA 1
ATOM 1718 C C . ASN A 1 208 ? 4.379 -6.533 -12.485 1.00 89.62 208 ASN A C 1
ATOM 1720 O O . ASN A 1 208 ? 4.230 -6.056 -11.369 1.00 89.62 208 ASN A O 1
ATOM 1724 N N . THR A 1 209 ? 4.481 -5.785 -13.581 1.00 85.75 209 THR A N 1
ATOM 1725 C CA . THR A 1 209 ? 4.522 -4.329 -13.536 1.00 85.75 209 THR A CA 1
ATOM 1726 C C . THR A 1 209 ? 3.193 -3.767 -13.035 1.00 85.75 209 THR A C 1
ATOM 1728 O O . THR A 1 209 ? 3.173 -2.891 -12.168 1.00 85.75 209 THR A O 1
ATOM 1731 N N . TYR A 1 210 ? 2.068 -4.303 -13.519 1.00 88.25 210 TYR A N 1
ATOM 1732 C CA . TYR A 1 210 ? 0.749 -3.938 -13.000 1.00 88.25 210 TYR A CA 1
ATOM 1733 C C . TYR A 1 210 ? 0.547 -4.417 -11.561 1.00 88.25 210 TYR A C 1
ATOM 1735 O O . TYR A 1 210 ? 0.021 -3.670 -10.743 1.00 88.25 210 TYR A O 1
ATOM 1743 N N . ALA A 1 211 ? 0.990 -5.625 -11.223 1.00 91.81 211 ALA A N 1
ATOM 1744 C CA . ALA A 1 211 ? 0.877 -6.177 -9.879 1.00 91.81 211 ALA A CA 1
ATOM 1745 C C . ALA A 1 211 ? 1.666 -5.343 -8.854 1.00 91.81 211 ALA A C 1
ATOM 1747 O O . ALA A 1 211 ? 1.139 -5.006 -7.795 1.00 91.81 211 ALA A O 1
ATOM 1748 N N . SER A 1 212 ? 2.886 -4.920 -9.195 1.00 87.38 212 SER A N 1
ATOM 1749 C CA . SER A 1 212 ? 3.679 -3.982 -8.395 1.00 87.38 212 SER A CA 1
ATOM 1750 C C . SER A 1 212 ? 2.995 -2.621 -8.266 1.00 87.38 212 SER A C 1
ATOM 1752 O O . SER A 1 212 ? 2.963 -2.070 -7.170 1.00 87.38 212 SER A O 1
ATOM 1754 N N . LEU A 1 213 ? 2.381 -2.096 -9.334 1.00 86.88 213 LEU A N 1
ATOM 1755 C CA . LEU A 1 213 ? 1.581 -0.869 -9.253 1.00 86.88 213 LEU A CA 1
ATOM 1756 C C . LEU A 1 213 ? 0.391 -1.034 -8.292 1.00 86.88 213 LEU A C 1
ATOM 1758 O O . LEU A 1 213 ? 0.143 -0.161 -7.461 1.00 86.88 213 LEU A O 1
ATOM 1762 N N . PHE A 1 214 ? -0.324 -2.159 -8.363 1.00 89.81 214 PHE A N 1
ATOM 1763 C CA . PHE A 1 214 ? -1.438 -2.468 -7.464 1.00 89.81 214 PHE A CA 1
ATOM 1764 C C . PHE A 1 214 ? -0.999 -2.633 -6.004 1.00 89.81 214 PHE A C 1
ATOM 1766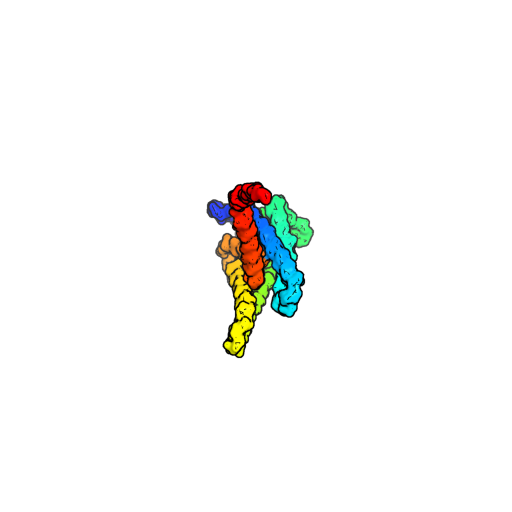 O O . PHE A 1 214 ? -1.736 -2.227 -5.104 1.00 89.81 214 PHE A O 1
ATOM 1773 N N . ALA A 1 215 ? 0.210 -3.133 -5.751 1.00 90.56 215 ALA A N 1
ATOM 1774 C CA . ALA A 1 215 ? 0.761 -3.234 -4.403 1.00 90.56 215 ALA A CA 1
ATOM 1775 C C . ALA A 1 215 ? 0.885 -1.863 -3.703 1.00 90.56 215 ALA A C 1
ATOM 1777 O O . ALA A 1 215 ? 0.675 -1.782 -2.494 1.00 90.56 215 ALA A O 1
ATOM 1778 N N . TYR A 1 216 ? 1.118 -0.763 -4.432 1.00 86.94 216 TYR A N 1
ATOM 1779 C CA . TYR A 1 216 ? 1.121 0.589 -3.841 1.00 86.94 216 TYR A CA 1
ATOM 1780 C C . TYR A 1 216 ? -0.250 1.035 -3.336 1.00 86.94 216 TYR A C 1
ATOM 1782 O O . TYR A 1 216 ? -0.338 1.786 -2.362 1.00 86.94 216 TYR A O 1
ATOM 1790 N N . TYR A 1 217 ? -1.331 0.532 -3.939 1.00 90.88 217 TYR A N 1
ATOM 1791 C CA . TYR A 1 217 ? -2.680 0.826 -3.461 1.00 90.88 217 TYR A CA 1
ATOM 1792 C C . TYR A 1 217 ? -2.956 0.241 -2.078 1.00 90.88 217 TYR A C 1
ATOM 1794 O O . TYR A 1 217 ? -3.904 0.672 -1.428 1.00 90.88 217 TYR A O 1
ATOM 1802 N N . ILE A 1 218 ? -2.117 -0.665 -1.570 1.00 91.56 218 ILE A N 1
ATOM 1803 C CA . ILE A 1 218 ? -2.209 -1.127 -0.183 1.00 91.56 218 ILE A CA 1
ATOM 1804 C C . ILE A 1 218 ? -2.029 0.033 0.785 1.00 91.56 218 ILE A C 1
ATOM 1806 O O . ILE A 1 218 ? -2.849 0.199 1.688 1.00 91.56 218 ILE A O 1
ATOM 1810 N N . THR A 1 219 ? -1.004 0.857 0.564 1.00 89.50 219 THR A N 1
ATOM 1811 C CA . THR A 1 219 ? -0.738 2.041 1.386 1.00 89.50 219 THR A CA 1
ATOM 1812 C C . THR A 1 219 ? -1.928 2.994 1.344 1.00 89.50 219 THR A C 1
ATOM 1814 O O . THR A 1 219 ? -2.362 3.456 2.393 1.00 89.50 219 THR A O 1
ATOM 1817 N N . PHE A 1 220 ? -2.533 3.183 0.165 1.00 92.12 220 PHE A N 1
ATOM 1818 C CA . PHE A 1 220 ? -3.716 4.032 0.008 1.00 92.12 220 PHE A CA 1
ATOM 1819 C C . PHE A 1 220 ? -4.965 3.488 0.682 1.00 92.12 220 PHE A C 1
ATOM 1821 O O . PHE A 1 220 ? -5.741 4.235 1.263 1.00 92.12 220 PHE A O 1
ATOM 1828 N N . LEU A 1 221 ? -5.207 2.185 0.585 1.00 93.75 221 LEU A N 1
ATOM 1829 C CA . LEU A 1 221 ? -6.435 1.584 1.093 1.00 93.75 221 LEU A CA 1
ATOM 1830 C C . LEU A 1 221 ? -6.370 1.336 2.605 1.00 93.75 221 LEU A C 1
ATOM 1832 O O . LEU A 1 221 ? -7.410 1.244 3.267 1.00 93.75 221 LEU A O 1
ATOM 1836 N N . PHE A 1 222 ? -5.165 1.266 3.174 1.00 92.12 222 PHE A N 1
ATOM 1837 C CA . PHE A 1 222 ? -4.959 0.952 4.581 1.00 92.12 222 PHE A CA 1
ATOM 1838 C C . PHE A 1 222 ? -5.684 1.924 5.538 1.00 92.12 222 PHE A C 1
ATOM 1840 O O . PHE A 1 222 ? -6.450 1.439 6.385 1.00 92.12 222 PHE A O 1
ATOM 1847 N N . PRO A 1 223 ? -5.589 3.262 5.399 1.00 92.69 223 PRO A N 1
ATOM 1848 C CA . PRO A 1 223 ? -6.341 4.191 6.242 1.00 92.69 223 PRO A CA 1
ATOM 1849 C C . PRO A 1 223 ? -7.860 3.988 6.186 1.00 92.69 223 PRO A C 1
ATOM 1851 O O . PRO A 1 223 ? -8.524 4.088 7.220 1.00 92.69 223 PRO A O 1
ATOM 1854 N N . PHE A 1 224 ? -8.423 3.617 5.032 1.00 93.69 224 PHE A N 1
ATOM 1855 C CA . PHE A 1 224 ? -9.865 3.367 4.893 1.00 93.69 224 PHE A CA 1
ATOM 1856 C C . PHE A 1 224 ? -10.308 2.077 5.591 1.00 93.69 224 PHE A C 1
ATOM 1858 O O . PHE A 1 224 ? -11.380 2.031 6.211 1.00 93.69 224 PHE A O 1
ATOM 1865 N N . THR A 1 225 ? -9.473 1.033 5.563 1.00 92.38 225 THR A N 1
ATOM 1866 C CA . THR A 1 225 ? -9.732 -0.178 6.361 1.00 92.38 225 THR A CA 1
ATOM 1867 C C . THR A 1 225 ? -9.710 0.136 7.862 1.00 92.38 225 THR A C 1
ATOM 1869 O O . THR A 1 225 ? -10.551 -0.356 8.620 1.00 92.38 225 THR A O 1
ATOM 1872 N N . CYS A 1 226 ? -8.829 1.044 8.296 1.00 91.44 226 CYS A N 1
ATOM 1873 C CA . CYS A 1 226 ? -8.787 1.519 9.677 1.00 91.44 226 CYS A CA 1
ATOM 1874 C C . CYS A 1 226 ? -10.018 2.356 10.039 1.00 91.44 226 CYS A C 1
ATOM 1876 O O . CYS A 1 226 ? -10.631 2.130 11.087 1.00 91.44 226 CYS A O 1
ATOM 1878 N N . LEU A 1 227 ? -10.435 3.258 9.149 1.00 91.19 227 LEU A N 1
ATOM 1879 C CA . LEU A 1 227 ? -11.624 4.095 9.315 1.00 91.19 227 LEU A CA 1
ATOM 1880 C C . LEU A 1 227 ? -12.887 3.252 9.543 1.00 91.19 227 LEU A C 1
ATOM 1882 O O . LEU A 1 227 ? -13.685 3.545 10.437 1.00 91.19 227 LEU A O 1
ATOM 1886 N N . SER A 1 228 ? -13.017 2.154 8.794 1.00 87.88 228 SER A N 1
ATOM 1887 C CA . SER A 1 228 ? -14.137 1.203 8.885 1.00 87.88 228 SER A CA 1
ATOM 1888 C C . SER A 1 228 ? -14.270 0.543 10.263 1.00 87.88 228 SER A C 1
ATOM 1890 O O . SER A 1 228 ? -15.326 0.010 10.615 1.00 87.88 228 SER A O 1
ATOM 1892 N N . THR A 1 229 ? -13.216 0.599 11.075 1.00 84.69 229 THR A N 1
ATOM 1893 C CA . THR A 1 229 ? -13.171 -0.064 12.381 1.00 84.69 229 THR A CA 1
ATOM 1894 C C . THR A 1 229 ? -13.708 0.811 13.495 1.00 84.69 229 THR A C 1
ATOM 1896 O O . THR A 1 229 ? -14.170 0.282 14.505 1.00 84.69 229 THR A O 1
ATOM 1899 N N . ILE A 1 230 ? -13.718 2.136 13.326 1.00 87.81 230 ILE A N 1
ATOM 1900 C CA . ILE A 1 230 ? -14.177 3.058 14.364 1.00 87.81 230 ILE A CA 1
ATOM 1901 C C . ILE A 1 230 ? -15.697 2.874 14.528 1.00 87.81 230 ILE A C 1
ATOM 1903 O O . ILE A 1 230 ? -16.491 3.384 13.734 1.00 87.81 230 ILE A O 1
ATOM 1907 N N . PRO A 1 231 ? -16.166 2.157 15.570 1.00 76.94 231 PRO A N 1
ATOM 1908 C CA . PRO A 1 231 ? -17.552 1.703 15.630 1.00 76.94 231 PRO A CA 1
ATOM 1909 C C . PRO A 1 231 ? -18.522 2.859 15.873 1.00 76.94 231 PRO A C 1
ATOM 1911 O O . PRO A 1 231 ? -19.702 2.743 15.550 1.00 76.94 231 PRO A O 1
ATOM 1914 N N . GLN A 1 232 ? -18.015 3.948 16.454 1.00 83.19 232 GLN A N 1
ATOM 1915 C CA . GLN A 1 232 ? -18.762 5.163 16.740 1.00 83.19 232 GLN A CA 1
ATOM 1916 C C . GLN A 1 232 ? -18.823 6.109 15.541 1.00 83.19 232 GLN A C 1
ATOM 1918 O O . GLN A 1 232 ? -19.687 6.986 15.511 1.00 83.19 232 GLN A O 1
ATOM 1923 N N . LEU A 1 233 ? -17.943 5.944 14.550 1.00 84.38 233 LEU A N 1
ATOM 1924 C CA . LEU A 1 233 ? -17.869 6.872 13.429 1.00 84.38 233 LEU A CA 1
ATOM 1925 C C . LEU A 1 233 ? -19.150 6.809 12.601 1.00 84.38 233 LEU A C 1
ATOM 1927 O O . LEU A 1 233 ? -19.770 7.837 12.356 1.00 84.38 233 LEU A O 1
ATOM 1931 N N . GLY A 1 234 ? -19.627 5.601 12.289 1.00 83.62 234 GLY A N 1
ATOM 1932 C CA . GLY A 1 234 ? -20.891 5.422 11.573 1.00 83.62 234 GLY A CA 1
ATOM 1933 C C . GLY A 1 234 ? -22.090 6.025 12.313 1.00 83.62 234 GLY A C 1
ATOM 1934 O O . GLY A 1 234 ? -22.957 6.631 11.689 1.00 83.62 234 GLY A O 1
ATOM 1935 N N . THR A 1 235 ? -22.138 5.921 13.646 1.00 87.19 235 THR A N 1
ATOM 1936 C CA . THR A 1 235 ? -23.203 6.555 14.441 1.00 87.19 235 THR A CA 1
ATOM 1937 C C . THR A 1 235 ? -23.067 8.074 14.490 1.00 87.19 235 THR A C 1
ATOM 1939 O O . THR A 1 235 ? -24.075 8.763 14.378 1.00 87.19 235 THR A O 1
ATOM 1942 N N . ARG A 1 236 ? -21.846 8.615 14.594 1.00 86.31 236 ARG A N 1
ATOM 1943 C CA . ARG A 1 236 ? -21.609 10.066 14.587 1.00 86.31 236 ARG A CA 1
ATOM 1944 C C . ARG A 1 236 ? -21.941 10.679 13.230 1.00 86.31 236 ARG A C 1
ATOM 1946 O O . ARG A 1 236 ? -22.672 11.660 13.195 1.00 86.31 236 ARG A O 1
ATO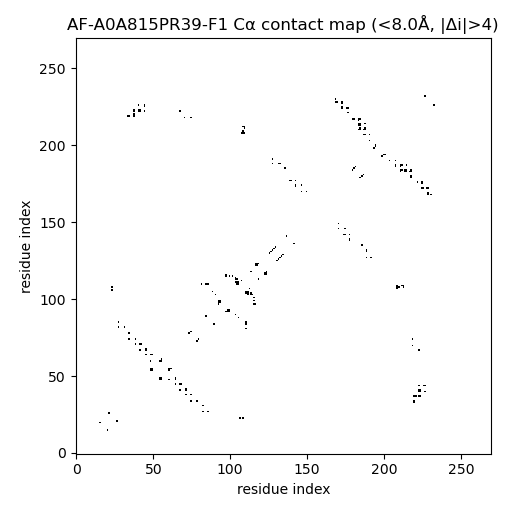M 1953 N N . ILE A 1 237 ? -21.508 10.059 12.132 1.00 87.69 237 ILE A N 1
ATOM 1954 C CA . ILE A 1 237 ? -21.855 10.482 10.767 1.00 87.69 237 ILE A CA 1
ATOM 1955 C C . ILE A 1 237 ? -23.375 10.461 10.581 1.00 87.69 237 ILE A C 1
ATOM 1957 O O . ILE A 1 237 ? -23.949 11.453 10.137 1.00 87.69 237 ILE A O 1
ATOM 1961 N N . LYS A 1 238 ? -24.055 9.383 10.997 1.00 89.56 238 LYS A N 1
ATOM 1962 C CA . LYS A 1 238 ? -25.525 9.313 10.946 1.00 89.56 238 LYS A CA 1
ATOM 1963 C C . LYS A 1 238 ? -26.197 10.400 11.785 1.00 89.56 238 LYS A C 1
ATOM 1965 O O . LYS A 1 238 ? -27.187 10.964 11.333 1.00 89.56 238 LYS A O 1
ATOM 1970 N N . ASN A 1 239 ? -25.683 10.705 12.976 1.00 91.69 239 ASN A N 1
ATOM 1971 C CA . ASN A 1 239 ? -26.240 11.753 13.833 1.00 91.69 239 ASN A CA 1
ATOM 1972 C C . ASN A 1 239 ? -26.034 13.149 13.230 1.00 91.69 239 ASN A C 1
ATOM 1974 O O . ASN A 1 239 ? -26.974 13.935 13.212 1.00 91.69 239 ASN A O 1
ATOM 1978 N N . ILE A 1 240 ? -24.857 13.432 12.663 1.00 89.00 240 ILE A N 1
ATOM 1979 C CA . ILE A 1 240 ? -24.573 14.692 11.960 1.00 89.00 240 ILE A CA 1
ATOM 1980 C C . ILE A 1 240 ? -25.500 14.847 10.744 1.00 89.00 240 ILE A C 1
ATOM 1982 O O . ILE A 1 240 ? -26.125 15.895 10.575 1.00 89.00 240 ILE A O 1
ATOM 1986 N N . LEU A 1 241 ? -25.653 13.792 9.936 1.00 89.31 241 LEU A N 1
ATOM 1987 C CA . LEU A 1 241 ? -26.552 13.792 8.778 1.00 89.31 241 LEU A CA 1
ATOM 1988 C C . LEU A 1 241 ? -28.025 13.951 9.185 1.00 89.31 241 LEU A C 1
ATOM 1990 O O . LEU A 1 241 ? -28.747 14.725 8.559 1.00 89.31 241 LEU A O 1
ATOM 1994 N N . ARG A 1 242 ? -28.472 13.284 10.260 1.00 92.62 242 ARG A N 1
ATOM 1995 C CA . ARG A 1 242 ? -29.836 13.443 10.800 1.00 92.62 242 ARG A CA 1
ATOM 1996 C C . ARG A 1 242 ? -30.093 14.848 11.343 1.00 92.62 242 ARG A C 1
ATOM 1998 O O . ARG A 1 242 ? -31.186 15.367 11.135 1.00 92.62 242 ARG A O 1
ATOM 2005 N N . CYS A 1 243 ? -29.125 15.466 12.022 1.00 82.81 243 CYS A N 1
ATOM 2006 C CA . CYS A 1 243 ? -29.262 16.841 12.507 1.00 82.81 243 CYS A CA 1
ATOM 2007 C C . CYS A 1 243 ? -29.405 17.832 11.348 1.00 82.81 243 CYS A C 1
ATOM 2009 O O . CYS A 1 243 ? -30.293 18.680 11.399 1.00 82.81 243 CYS A O 1
ATO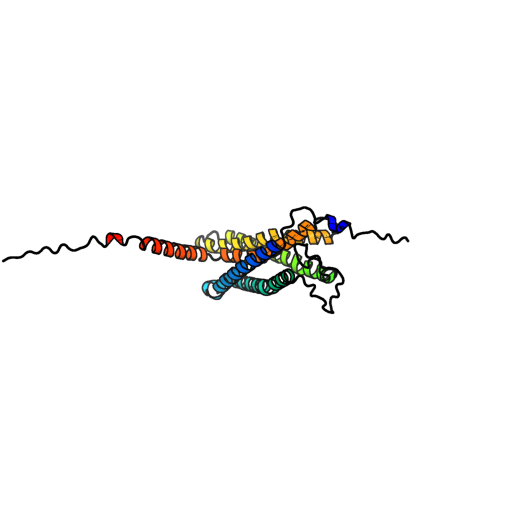M 2011 N N . ARG A 1 244 ? -28.612 17.679 10.277 1.00 81.25 244 ARG A N 1
ATOM 2012 C CA . ARG A 1 244 ? -28.760 18.507 9.067 1.00 81.25 244 ARG A CA 1
ATOM 2013 C C . ARG A 1 244 ? -30.126 18.326 8.403 1.00 81.25 244 ARG A C 1
ATOM 2015 O O . ARG A 1 244 ? -30.759 19.316 8.059 1.00 81.25 244 ARG A O 1
ATOM 2022 N N . TRP A 1 245 ? -30.617 17.090 8.307 1.00 80.62 245 TRP A N 1
ATOM 2023 C CA . TRP A 1 245 ? -31.955 16.810 7.771 1.00 80.62 245 TRP A CA 1
ATOM 2024 C C . TRP A 1 245 ? -33.079 17.448 8.596 1.00 80.62 245 TRP A C 1
ATOM 2026 O O . TRP A 1 245 ? -33.997 18.040 8.036 1.00 80.62 245 TRP A O 1
ATOM 2036 N N . ARG A 1 246 ? -33.006 17.381 9.932 1.00 79.06 246 ARG A N 1
ATOM 2037 C CA . ARG A 1 246 ? -34.004 18.025 10.807 1.00 79.06 246 ARG A CA 1
ATOM 2038 C C . ARG A 1 246 ? -33.955 19.549 10.737 1.00 79.06 246 ARG A C 1
ATOM 2040 O O . ARG A 1 246 ? -35.000 20.183 10.792 1.00 79.06 246 ARG A O 1
ATOM 2047 N N . GLN A 1 247 ? -32.765 20.131 10.602 1.00 78.19 247 GLN A N 1
ATOM 2048 C CA . GLN A 1 247 ? -32.627 21.575 10.413 1.00 78.19 247 GLN A CA 1
ATOM 2049 C C . GLN A 1 247 ? -33.230 22.027 9.079 1.00 78.19 247 GLN A C 1
ATOM 2051 O O . GLN A 1 247 ? -33.916 23.040 9.057 1.00 78.19 247 GLN A O 1
ATOM 2056 N N . GLN A 1 248 ? -33.069 21.259 7.998 1.00 75.06 248 GLN A N 1
ATOM 2057 C CA . GLN A 1 248 ? -33.700 21.577 6.710 1.00 75.06 248 GLN A CA 1
ATOM 2058 C C . GLN A 1 248 ? -35.228 21.419 6.738 1.00 75.06 248 GLN A C 1
ATOM 2060 O O . GLN A 1 248 ? -35.929 22.254 6.175 1.00 75.06 248 GLN A O 1
ATOM 2065 N N . ALA A 1 249 ? -35.755 20.414 7.443 1.00 73.81 249 ALA A N 1
ATOM 2066 C CA . ALA A 1 249 ? -37.201 20.219 7.579 1.00 73.81 249 ALA A CA 1
ATOM 2067 C C . ALA A 1 249 ? -37.908 21.349 8.358 1.00 73.81 249 ALA A C 1
ATOM 2069 O O . ALA A 1 249 ? -39.078 21.613 8.112 1.00 73.81 249 ALA A O 1
ATOM 2070 N N . ASN A 1 250 ? -37.207 22.040 9.264 1.00 70.88 250 ASN A N 1
ATOM 2071 C CA . ASN A 1 250 ? -37.782 23.132 10.060 1.00 70.88 250 ASN A CA 1
ATOM 2072 C C . ASN A 1 250 ? -37.657 24.525 9.411 1.00 70.88 250 ASN A C 1
ATOM 2074 O O . ASN A 1 250 ? -38.191 25.486 9.956 1.00 70.88 250 ASN A O 1
ATOM 2078 N N . VAL A 1 251 ? -36.969 24.663 8.271 1.00 71.69 251 VAL A N 1
ATOM 2079 C CA . VAL A 1 251 ? -36.760 25.963 7.595 1.00 71.69 251 VAL A CA 1
ATOM 2080 C C . VAL A 1 251 ? -37.843 26.267 6.543 1.00 71.69 251 VAL A C 1
ATOM 2082 O O . VAL A 1 251 ? -37.901 27.377 6.023 1.00 71.69 251 VAL A O 1
ATOM 2085 N N . VAL A 1 252 ? -38.779 25.349 6.277 1.00 61.69 252 VAL A N 1
ATOM 2086 C CA . VAL A 1 252 ? -39.847 25.552 5.282 1.00 61.69 252 VAL A CA 1
ATOM 2087 C C . VAL A 1 252 ? -41.233 25.472 5.929 1.00 61.69 252 VAL A C 1
ATOM 2089 O O . VAL A 1 252 ? -41.846 24.414 5.967 1.00 61.69 252 VAL A O 1
ATOM 2092 N N . HIS A 1 253 ? -41.700 26.602 6.471 1.00 56.53 253 HIS A N 1
ATOM 2093 C CA . HIS A 1 253 ? -43.032 27.181 6.199 1.00 56.53 253 HIS A CA 1
ATOM 2094 C C . HIS A 1 253 ? -43.210 28.513 6.963 1.00 56.53 253 HIS A C 1
ATOM 2096 O O . HIS A 1 253 ? -43.856 28.561 8.011 1.00 56.53 253 HIS A O 1
ATOM 2102 N N . PRO A 1 254 ? -42.671 29.633 6.445 1.00 60.69 254 PRO A N 1
ATOM 2103 C CA . PRO A 1 254 ? -43.022 30.965 6.946 1.00 60.69 254 PRO A CA 1
ATOM 2104 C C . PRO A 1 254 ? -44.486 31.371 6.658 1.00 60.69 254 PRO A C 1
ATOM 2106 O O . PRO A 1 254 ? -44.971 32.342 7.229 1.00 60.69 254 PRO A O 1
ATOM 2109 N N . GLU A 1 255 ? -45.233 30.624 5.837 1.00 59.22 255 GLU A N 1
ATOM 2110 C CA . GLU A 1 255 ? -46.586 31.021 5.406 1.00 59.22 255 GLU A CA 1
ATOM 2111 C C . GLU A 1 255 ? -47.715 30.827 6.434 1.00 59.22 255 GLU A C 1
ATOM 2113 O O . GLU A 1 255 ? -48.802 31.364 6.243 1.00 59.22 255 GLU A O 1
ATOM 2118 N N . GLN A 1 256 ? -47.499 30.126 7.552 1.00 56.50 256 GLN A N 1
ATOM 2119 C CA . GLN A 1 256 ? -48.571 29.904 8.542 1.00 56.50 256 GLN A CA 1
ATOM 2120 C C . GLN A 1 256 ? -48.576 30.884 9.727 1.00 56.50 256 GLN A C 1
ATOM 2122 O O . GLN A 1 256 ? -49.452 30.800 10.587 1.00 56.50 256 GLN A O 1
ATOM 2127 N N . TRP A 1 257 ? -47.652 31.849 9.778 1.00 55.34 257 TRP A N 1
ATOM 2128 C CA . TRP A 1 257 ? -47.659 32.889 10.820 1.00 55.34 257 TRP A CA 1
ATOM 2129 C C . TRP A 1 257 ? -48.531 34.109 10.476 1.00 55.34 257 TRP A C 1
ATOM 2131 O O . TRP A 1 257 ? -48.829 34.905 11.363 1.00 55.34 257 TRP A O 1
ATOM 2141 N N . ALA A 1 258 ? -49.015 34.232 9.235 1.00 57.97 258 ALA A N 1
ATOM 2142 C CA . ALA A 1 258 ? -49.838 35.366 8.802 1.00 57.97 258 ALA A CA 1
ATOM 2143 C C . ALA A 1 258 ? -51.335 35.265 9.176 1.00 57.97 258 ALA A C 1
ATOM 2145 O O . ALA A 1 258 ? -52.063 36.240 9.015 1.00 57.97 258 ALA A O 1
ATOM 2146 N N . SER A 1 259 ? -51.821 34.131 9.699 1.00 59.66 259 SER A N 1
ATOM 2147 C CA . SER A 1 259 ? -53.250 33.939 10.016 1.00 59.66 259 SER A CA 1
ATOM 2148 C C . SER A 1 259 ? -53.617 34.092 11.498 1.00 59.66 259 SER A C 1
ATOM 2150 O O . SER A 1 259 ? -54.786 33.953 11.852 1.00 59.66 259 SER A O 1
ATOM 2152 N N . ARG A 1 260 ? -52.669 34.442 12.381 1.00 54.59 260 ARG A N 1
ATOM 2153 C CA . ARG A 1 260 ? -52.973 34.827 13.774 1.00 54.59 260 ARG A CA 1
ATOM 2154 C C . ARG A 1 260 ? -52.921 36.339 13.958 1.00 54.59 260 ARG A C 1
ATOM 2156 O O . ARG A 1 260 ? -52.155 36.850 14.768 1.00 54.59 260 ARG A O 1
ATOM 2163 N N . VAL A 1 261 ? -53.763 37.055 13.221 1.00 63.84 261 VAL A N 1
ATOM 2164 C CA . VAL A 1 261 ? -54.171 38.399 13.639 1.00 63.84 261 VAL A CA 1
ATOM 2165 C C . VAL A 1 261 ? -55.270 38.211 14.691 1.00 63.84 261 VAL A C 1
ATOM 2167 O O . VAL A 1 261 ? -56.312 37.641 14.365 1.00 63.84 261 VAL A O 1
ATOM 2170 N N . PRO A 1 262 ? -55.068 38.617 15.957 1.00 59.84 262 PRO A N 1
ATOM 2171 C CA . PRO A 1 262 ? -56.139 38.596 16.941 1.00 59.84 262 PRO A CA 1
ATOM 2172 C C . PRO A 1 262 ? -57.230 39.570 16.489 1.00 59.84 262 PRO A C 1
ATOM 2174 O O . PRO A 1 262 ? -56.999 40.772 16.357 1.00 59.84 262 PRO A O 1
ATOM 2177 N N . VAL A 1 263 ? -58.428 39.045 16.236 1.00 66.50 263 VAL A N 1
ATOM 2178 C CA . VAL A 1 263 ? -59.630 39.858 16.050 1.00 66.50 263 VAL A CA 1
ATOM 2179 C C . VAL A 1 263 ? -59.898 40.559 17.381 1.00 66.50 263 VAL A C 1
ATOM 2181 O O . VAL A 1 263 ? -60.397 39.958 18.328 1.00 66.50 263 VAL A O 1
ATOM 2184 N N . VAL A 1 264 ? -59.508 41.832 17.466 1.00 64.38 264 VAL A N 1
ATOM 2185 C CA . VAL A 1 264 ? -59.839 42.731 18.574 1.00 64.38 264 VAL A CA 1
ATOM 2186 C C . VAL A 1 264 ? -61.347 42.971 18.534 1.00 64.38 264 VAL A C 1
ATOM 2188 O O . VAL A 1 264 ? -61.839 43.849 17.8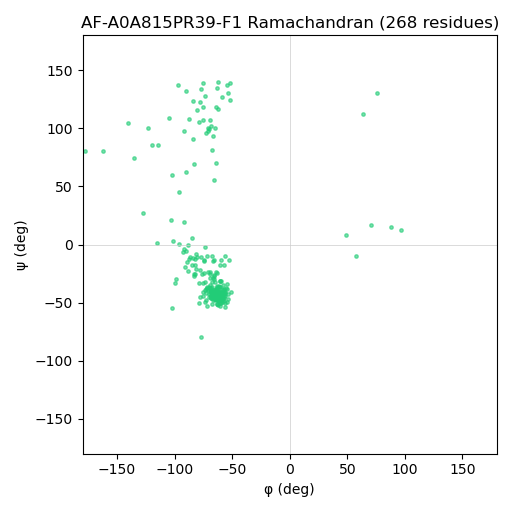24 1.00 64.38 264 VAL A O 1
ATOM 2191 N N . SER A 1 265 ? -62.101 42.166 19.277 1.00 64.75 265 SER A N 1
ATOM 2192 C CA . SER A 1 265 ? -63.523 42.394 19.504 1.00 64.75 265 SER A CA 1
ATOM 2193 C C . SER A 1 265 ? -63.697 43.606 20.422 1.00 64.75 265 SER A C 1
ATOM 2195 O O . SER A 1 265 ? -63.587 43.505 21.644 1.00 64.75 265 SER A O 1
ATOM 2197 N N . ARG A 1 266 ? -63.965 44.771 19.821 1.00 64.44 266 ARG A N 1
ATOM 2198 C CA . ARG A 1 266 ? -64.552 45.930 20.508 1.00 64.44 266 ARG A CA 1
ATOM 2199 C C . ARG A 1 266 ? -65.951 45.569 21.024 1.00 64.44 266 ARG A C 1
ATOM 2201 O O . ARG A 1 266 ? -66.864 45.391 20.227 1.00 64.44 266 ARG A O 1
ATOM 2208 N N . MET A 1 267 ? -66.130 45.594 22.337 1.00 59.19 267 MET A N 1
ATOM 2209 C CA . MET A 1 267 ? -67.396 45.866 23.036 1.00 59.19 267 MET A CA 1
ATOM 2210 C C . MET A 1 267 ? -66.973 46.732 24.229 1.00 59.19 267 MET A C 1
ATOM 2212 O O . MET A 1 267 ? -66.205 46.260 25.054 1.00 59.19 267 MET A O 1
ATOM 2216 N N . ASN A 1 268 ? -67.160 48.048 24.316 1.00 62.16 268 ASN A N 1
ATOM 2217 C CA . ASN A 1 268 ? -68.233 48.982 23.976 1.00 62.16 268 ASN A CA 1
ATOM 2218 C C . ASN A 1 268 ? -69.533 48.778 24.769 1.00 62.16 268 ASN A C 1
ATOM 2220 O O . ASN A 1 268 ? -70.276 47.845 24.485 1.00 62.16 268 ASN A O 1
ATOM 2224 N N . LYS A 1 269 ? -69.799 49.786 25.620 1.00 55.31 269 LYS A N 1
ATOM 2225 C CA . LYS A 1 269 ? -71.046 50.149 26.322 1.00 55.31 269 LYS A CA 1
ATOM 2226 C C . LYS A 1 269 ? -71.387 49.242 27.519 1.00 55.31 269 LYS A C 1
ATOM 2228 O O . LYS A 1 269 ? -71.357 48.031 27.386 1.00 55.31 269 LYS A O 1
ATOM 2233 N N . GLN A 1 270 ? -71.695 49.764 28.705 1.00 59.88 270 GLN A N 1
ATOM 2234 C CA . GLN A 1 270 ? -72.328 51.041 29.059 1.00 59.88 270 GLN A CA 1
ATOM 2235 C C . GLN A 1 270 ? -71.972 51.422 30.498 1.00 59.88 270 GLN A C 1
ATOM 2237 O O . GLN A 1 270 ? -71.794 50.485 31.306 1.00 59.88 270 GLN A O 1
#

Solvent-accessible surface area (backbone atoms only — not comparable to full-atom values): 16039 Å² total; per-residue (Å²): 134,87,84,78,84,72,78,68,79,67,65,68,64,69,79,73,70,78,88,71,77,77,53,67,70,57,54,52,52,54,51,51,53,45,46,53,54,24,51,55,41,38,53,54,48,50,48,51,47,67,73,34,69,80,50,50,74,38,74,69,47,50,54,51,49,53,52,50,51,51,51,50,51,46,52,69,50,54,46,55,52,55,50,49,52,66,73,62,74,59,83,83,58,81,44,94,88,51,82,58,93,67,86,82,64,75,88,45,90,46,74,64,73,85,34,62,68,55,70,38,63,67,54,41,47,47,48,44,45,57,62,40,51,48,43,49,49,52,52,51,52,53,47,50,51,52,52,50,52,51,53,54,50,47,67,76,46,71,84,54,76,80,63,49,72,64,54,52,47,57,51,52,36,55,50,49,55,49,51,50,43,53,72,31,45,41,58,34,46,54,52,54,50,41,43,76,74,66,44,61,82,77,73,55,48,70,58,40,47,52,30,50,52,46,33,56,48,48,71,41,47,46,35,56,51,54,55,72,46,46,78,60,52,64,55,50,53,51,50,55,52,49,52,54,52,53,54,57,65,72,69,72,68,81,77,74,70,76,78,75,68,80,81,79,81,86,75,82,88,131

Foldseek 3Di:
DDDPPPPPVPPVVPPQPPDPQDDLVVLLVVLVVLLVLLLVLLVVLLCCCVPDPVNVPDPVSVVVNVVSVVLNVCSVPVVCVQSVCSPPVDPPDPPVVQDDPDDFDNSFSRGCPVPCCCVPVVSVVVCLVVVNPVVLCCLVVVLVVVLVVVVVVCVVPVPDPPCVVLVVLVNVLSVVLNVLCCVQRVVLSVVSVVVVVPDPPVPCVNVNSVSVVSNVCSSSCSSVSSVSSPPCVVVVVVVVVVVVVVVVVVVPDPPPVPPPPPPPDDDDDD